Protein AF-A0AAD9CXJ9-F1 (afdb_monomer)

Solvent-accessible surface area (backbone atoms only — not comparable to full-atom values): 13260 Å² total; per-residue (Å²): 137,83,82,80,75,73,82,79,71,83,79,71,66,28,32,41,55,32,37,25,27,62,40,51,64,90,51,43,68,62,47,51,52,55,49,52,74,61,26,82,46,74,45,85,33,54,40,42,39,37,36,26,36,55,77,72,55,95,47,89,90,53,71,46,40,39,36,41,35,37,39,70,78,88,75,73,101,65,82,90,66,88,87,71,79,77,81,54,52,37,34,44,29,42,40,51,56,74,40,72,93,62,53,49,91,40,36,32,28,25,40,46,52,76,45,75,57,84,70,90,71,48,74,64,56,53,50,53,53,42,43,74,75,45,33,41,86,72,53,58,40,34,39,40,43,40,34,30,37,26,75,49,105,46,96,88,54,38,35,35,36,33,46,27,41,83,44,52,78,90,66,84,62,98,80,66,90,70,82,64,54,30,43,33,38,41,29,58,71,59,69,38,49,82,67,52,56,96,92,49,77,36,56,68,60,47,51,52,52,51,47,62,53,50,71,72,47,77,92,54,66,72,23,42,68,84,128

Organism: Papiliotrema laurentii (NCBI:txid5418)

Foldseek 3Di:
DDDPDDPDDPQDFFKKKKKKWWAFPVCVVVLVVLLQVQFPDKDKDKKKKWKWWAPDDPDPPFIKIKIKIWDDPPPDDDDDDPDDPRPTWIKIKIKGAFDPVPDDFQMTMIGMDMDTDDDPQDPVNVQVVCVVVRIDTDAMKMKTFMWGWGDDPQHPKTKIKTFIDIGGPVPPDPPDPDSGTTMIMIIIPDGHGCDDDVSGDHPVRVVVRSVVVVVSRPPTDMGRPPD

Nearest PDB structures (foldseek):
  8trh-assembly1_R  TM=7.857E-01  e=3.206E-10  Homo sapiens
  7lbm-assembly1_k  TM=7.693E-01  e=1.099E-09  Homo sapiens
  7ena-assembly1_r  TM=7.099E-01  e=3.382E-09  Homo sapiens
  4h63-assembly1_R  TM=7.187E-01  e=2.089E-09  Schizosaccharomyces pombe 972h-
  2hzm-assembly1_B  TM=6.674E-01  e=7.548E-08  Saccharomyces cerevisiae

Radius of gyration: 19.75 Å; Cα contacts (8 Å, |Δi|>4): 404; chains: 1; bounding box: 73×50×44 Å

Structure (mmCIF, N/CA/C/O backbone):
data_AF-A0AAD9CXJ9-F1
#
_entry.id   AF-A0AAD9CXJ9-F1
#
loop_
_atom_site.group_PDB
_atom_site.id
_atom_site.type_symbol
_atom_site.label_atom_id
_atom_site.label_alt_id
_atom_site.label_comp_id
_atom_site.label_asym_id
_atom_site.label_entity_id
_atom_site.label_seq_id
_atom_site.pdbx_PDB_ins_code
_atom_site.Cartn_x
_atom_site.Cartn_y
_atom_site.Cartn_z
_atom_site.occupancy
_atom_site.B_iso_or_equiv
_atom_site.auth_seq_id
_atom_site.auth_comp_id
_atom_site.auth_asym_id
_atom_site.auth_atom_id
_atom_site.pdbx_PDB_model_num
ATOM 1 N N . MET A 1 1 ? -50.319 -2.812 -1.023 1.00 43.69 1 MET A N 1
ATOM 2 C CA . MET A 1 1 ? -49.166 -2.498 -1.892 1.00 43.69 1 MET A CA 1
ATOM 3 C C . MET A 1 1 ? -47.920 -2.954 -1.157 1.00 43.69 1 MET A C 1
ATOM 5 O O . MET A 1 1 ? -47.483 -2.275 -0.241 1.00 43.69 1 MET A O 1
ATOM 9 N N . SER A 1 2 ? -47.448 -4.162 -1.455 1.00 38.09 2 SER A N 1
ATOM 10 C CA . SER A 1 2 ? -46.314 -4.775 -0.760 1.00 38.09 2 SER A CA 1
ATOM 11 C C . SER A 1 2 ? -45.023 -4.339 -1.445 1.00 38.09 2 SER A C 1
ATOM 13 O O . SER A 1 2 ? -44.824 -4.642 -2.620 1.00 38.09 2 SER A O 1
ATOM 15 N N . ALA A 1 3 ? -44.175 -3.596 -0.735 1.00 40.78 3 ALA A N 1
ATOM 16 C CA . ALA A 1 3 ? -42.839 -3.261 -1.203 1.00 40.78 3 ALA A CA 1
ATOM 17 C C . ALA A 1 3 ? -42.003 -4.547 -1.254 1.00 40.78 3 ALA A C 1
ATOM 19 O O . ALA A 1 3 ? -41.722 -5.161 -0.227 1.00 40.78 3 ALA A O 1
ATOM 20 N N . SER A 1 4 ? -41.653 -4.973 -2.465 1.00 44.09 4 SER A N 1
ATOM 21 C CA . SER A 1 4 ? -40.674 -6.029 -2.696 1.00 44.09 4 SER A CA 1
ATOM 22 C C . SER A 1 4 ? -39.298 -5.462 -2.353 1.00 44.09 4 SER A C 1
ATOM 24 O O . SER A 1 4 ? -38.722 -4.688 -3.115 1.00 44.09 4 SER A O 1
ATOM 26 N N . SER A 1 5 ? -38.797 -5.782 -1.163 1.00 43.59 5 SER A N 1
ATOM 27 C CA . SER A 1 5 ? -37.393 -5.584 -0.819 1.00 43.59 5 SER A CA 1
ATOM 28 C C . SER A 1 5 ? -36.572 -6.553 -1.668 1.00 43.59 5 SER A C 1
ATOM 30 O O . SER A 1 5 ? -36.614 -7.764 -1.437 1.00 43.59 5 SER A O 1
ATOM 32 N N . ALA A 1 6 ? -35.867 -6.034 -2.673 1.00 43.34 6 ALA A N 1
ATOM 33 C CA . ALA A 1 6 ? -34.870 -6.804 -3.404 1.00 43.34 6 ALA A CA 1
ATOM 34 C C . ALA A 1 6 ? -33.873 -7.427 -2.403 1.00 43.34 6 ALA A C 1
ATOM 36 O O . ALA A 1 6 ? -33.493 -6.751 -1.440 1.00 43.34 6 ALA A O 1
ATOM 37 N N . PRO A 1 7 ? -33.457 -8.694 -2.582 1.00 41.97 7 PRO A N 1
ATOM 38 C CA . PRO A 1 7 ? -32.452 -9.294 -1.717 1.00 41.97 7 PRO A CA 1
ATOM 39 C C . PRO A 1 7 ? -31.165 -8.471 -1.822 1.00 41.97 7 PRO A C 1
ATOM 41 O O . PRO A 1 7 ? -30.589 -8.348 -2.903 1.00 41.97 7 PRO A O 1
ATOM 44 N N . GLN A 1 8 ? -30.735 -7.878 -0.706 1.00 39.59 8 GLN A N 1
ATOM 45 C CA . GLN A 1 8 ? -29.417 -7.261 -0.600 1.00 39.59 8 GLN A CA 1
ATOM 46 C C . GLN A 1 8 ? -28.386 -8.364 -0.847 1.00 39.59 8 GLN A C 1
ATOM 48 O O . GLN A 1 8 ? -28.210 -9.258 -0.018 1.00 39.59 8 GLN A O 1
ATOM 53 N N . GLN A 1 9 ? -27.751 -8.341 -2.020 1.00 45.28 9 GLN A N 1
ATOM 54 C CA . GLN A 1 9 ? -26.583 -9.172 -2.287 1.00 45.28 9 GLN A CA 1
ATOM 55 C C . GLN A 1 9 ? -25.552 -8.900 -1.184 1.00 45.28 9 GLN A C 1
ATOM 57 O O . GLN A 1 9 ? -25.338 -7.732 -0.846 1.00 45.28 9 GLN A O 1
ATOM 62 N N . PRO A 1 10 ? -24.918 -9.936 -0.608 1.00 44.53 10 PRO A N 1
ATOM 63 C CA . PRO A 1 10 ? -23.851 -9.719 0.353 1.00 44.53 10 PRO A CA 1
ATOM 64 C C . PRO A 1 10 ? -22.753 -8.900 -0.330 1.00 44.53 10 PRO A C 1
ATOM 66 O O . PRO A 1 10 ? -22.138 -9.353 -1.295 1.00 44.53 10 PRO A O 1
ATOM 69 N N . THR A 1 11 ? -22.537 -7.674 0.146 1.00 60.94 11 THR A N 1
ATOM 70 C CA . THR A 1 11 ? -21.429 -6.824 -0.287 1.00 60.94 11 THR A CA 1
ATOM 71 C C . THR A 1 11 ? -20.142 -7.501 0.161 1.00 60.94 11 THR A C 1
ATOM 73 O O . THR A 1 11 ? -19.795 -7.460 1.343 1.00 60.94 11 THR A O 1
ATOM 76 N N . GLN A 1 12 ? -19.469 -8.196 -0.755 1.00 71.25 12 GLN A N 1
ATOM 77 C CA . GLN A 1 12 ? -18.155 -8.757 -0.469 1.00 71.25 12 GLN A CA 1
ATOM 78 C C . GLN A 1 12 ? -17.186 -7.611 -0.146 1.00 71.25 12 GLN A C 1
ATOM 80 O O . GLN A 1 12 ? -17.250 -6.562 -0.795 1.00 71.25 12 GLN A O 1
ATOM 85 N N . PRO A 1 13 ? -16.313 -7.771 0.863 1.00 80.00 13 PRO A N 1
ATOM 86 C CA . PRO A 1 13 ? -15.334 -6.745 1.180 1.00 80.00 13 PRO A CA 1
ATOM 87 C C . PRO A 1 13 ? -14.379 -6.573 -0.007 1.00 80.00 13 PRO A C 1
ATOM 89 O O . PRO A 1 13 ? -14.017 -7.570 -0.643 1.00 80.00 13 PRO A O 1
ATOM 92 N N . PRO A 1 14 ? -13.958 -5.339 -0.319 1.00 88.31 14 PRO A N 1
ATOM 93 C CA . PRO A 1 14 ? -13.045 -5.126 -1.419 1.00 88.31 14 PRO A CA 1
ATOM 94 C C . PRO A 1 14 ? -11.672 -5.718 -1.085 1.00 88.31 14 PRO A C 1
ATOM 96 O O . PRO A 1 14 ? -11.247 -5.818 0.072 1.00 88.31 14 PRO A O 1
ATOM 99 N N . LEU A 1 15 ? -10.993 -6.148 -2.135 1.00 90.94 15 LEU A N 1
ATOM 100 C CA . LEU A 1 15 ? -9.771 -6.922 -2.106 1.00 90.94 15 LEU A CA 1
ATOM 101 C C . LEU A 1 15 ? -8.599 -6.067 -2.586 1.00 90.94 15 LEU A C 1
ATOM 103 O O . LEU A 1 15 ? -8.718 -5.269 -3.515 1.00 90.94 15 LEU A O 1
ATOM 107 N N . LEU A 1 16 ? -7.449 -6.254 -1.952 1.00 91.75 16 LEU A N 1
ATOM 108 C CA . LEU A 1 16 ? -6.211 -5.561 -2.267 1.00 91.75 16 LEU A CA 1
ATOM 109 C C . LEU A 1 16 ? -5.120 -6.596 -2.573 1.00 91.75 16 LEU A C 1
ATOM 111 O O . LEU A 1 16 ? -4.484 -7.100 -1.639 1.00 91.75 16 LEU A O 1
ATOM 115 N N . PRO A 1 17 ? -4.917 -6.948 -3.855 1.00 92.31 17 PRO A N 1
ATOM 116 C CA . PRO A 1 17 ? -3.780 -7.757 -4.265 1.00 92.31 17 PRO A CA 1
ATOM 117 C C . PRO A 1 17 ? -2.495 -6.930 -4.156 1.00 92.31 17 PRO A C 1
ATOM 119 O O . PRO A 1 17 ? -2.459 -5.753 -4.517 1.00 92.31 17 PRO A O 1
ATOM 122 N N . THR A 1 18 ? -1.440 -7.541 -3.631 1.00 93.56 18 THR A N 1
ATOM 123 C CA . THR A 1 18 ? -0.121 -6.927 -3.467 1.00 93.56 18 THR A CA 1
ATOM 124 C C . THR A 1 18 ? 0.961 -7.888 -3.941 1.00 93.56 18 THR A C 1
ATOM 126 O O . THR A 1 18 ? 1.048 -9.009 -3.438 1.00 93.56 18 THR A O 1
ATOM 129 N N . LEU A 1 19 ? 1.812 -7.422 -4.851 1.00 93.69 19 LEU A N 1
ATOM 130 C CA . LEU A 1 19 ? 3.110 -8.030 -5.146 1.00 93.69 19 LEU A CA 1
ATOM 131 C C . LEU A 1 19 ? 4.187 -7.306 -4.341 1.00 93.69 19 LEU A C 1
ATOM 133 O O . LEU A 1 19 ? 4.139 -6.082 -4.187 1.00 93.69 19 LEU A O 1
ATOM 137 N N . SER A 1 20 ? 5.170 -8.043 -3.838 1.00 93.75 20 SER A N 1
ATOM 138 C CA . SER A 1 20 ? 6.248 -7.482 -3.023 1.00 93.75 20 SER A CA 1
ATOM 139 C C . SER A 1 20 ? 7.604 -8.038 -3.422 1.00 93.75 20 SER A C 1
ATOM 141 O O . SER A 1 20 ? 7.714 -9.203 -3.768 1.00 93.75 20 SER A O 1
ATOM 143 N N . ALA A 1 21 ? 8.636 -7.208 -3.340 1.00 93.75 21 ALA A N 1
ATOM 144 C CA . ALA A 1 21 ? 10.016 -7.605 -3.588 1.00 93.75 21 ALA A CA 1
ATOM 145 C C . ALA A 1 21 ? 10.960 -6.850 -2.647 1.00 93.75 21 ALA A C 1
ATOM 147 O O . ALA A 1 21 ? 10.619 -5.787 -2.111 1.00 93.75 21 ALA A O 1
ATOM 148 N N . LEU A 1 22 ? 12.164 -7.387 -2.464 1.00 92.75 22 LEU A N 1
ATOM 149 C CA . LEU A 1 22 ? 13.253 -6.692 -1.787 1.00 92.75 22 LEU A CA 1
ATOM 150 C C . LEU A 1 22 ? 14.222 -6.131 -2.824 1.00 92.75 22 LEU A C 1
ATOM 152 O O . LEU A 1 22 ? 14.706 -6.849 -3.692 1.00 92.75 22 LEU A O 1
ATOM 156 N N . LEU A 1 23 ? 14.524 -4.841 -2.708 1.00 91.56 23 LEU A N 1
ATOM 157 C CA . LEU A 1 23 ? 15.445 -4.132 -3.586 1.00 91.56 23 LEU A CA 1
ATOM 158 C C . LEU A 1 23 ? 16.738 -3.802 -2.832 1.00 91.56 23 LEU A C 1
ATOM 160 O O . LEU A 1 23 ? 16.723 -2.958 -1.927 1.00 91.56 23 LEU A O 1
ATOM 164 N N . PRO A 1 24 ? 17.871 -4.424 -3.193 1.00 90.94 24 PRO A N 1
ATOM 165 C CA . PRO A 1 24 ? 19.166 -4.063 -2.639 1.00 90.94 24 PRO A CA 1
ATOM 166 C C . PRO A 1 24 ? 19.507 -2.590 -2.888 1.00 90.94 24 PRO A C 1
ATOM 168 O O . PRO A 1 24 ? 19.220 -2.028 -3.944 1.00 90.94 24 PRO A O 1
ATOM 171 N N . LEU A 1 25 ? 20.205 -1.962 -1.937 1.00 89.50 25 LEU A N 1
ATOM 172 C CA . LEU A 1 25 ? 20.636 -0.565 -2.068 1.00 89.50 25 LEU A CA 1
ATOM 173 C C . LEU A 1 25 ? 21.489 -0.327 -3.331 1.00 89.50 25 LEU A C 1
ATOM 175 O O . LEU A 1 25 ? 21.389 0.732 -3.946 1.00 89.50 25 LEU A O 1
ATOM 179 N N . ALA A 1 26 ? 22.289 -1.317 -3.741 1.00 89.69 26 ALA A N 1
ATOM 180 C CA . ALA A 1 26 ? 23.171 -1.225 -4.906 1.00 89.69 26 ALA A CA 1
ATOM 181 C C . ALA A 1 26 ? 22.416 -1.011 -6.231 1.00 89.69 26 ALA A C 1
ATOM 183 O O . ALA A 1 26 ? 22.913 -0.316 -7.113 1.00 89.69 26 ALA A O 1
ATOM 184 N N . SER A 1 27 ? 21.212 -1.570 -6.370 1.00 90.81 27 SER A N 1
ATOM 185 C CA . SER A 1 27 ? 20.399 -1.469 -7.588 1.00 90.81 27 SER A CA 1
ATOM 186 C C . SER A 1 27 ? 19.343 -0.363 -7.522 1.00 90.81 27 SER A C 1
ATOM 188 O O . SER A 1 27 ? 18.639 -0.135 -8.509 1.00 90.81 27 SER A O 1
ATOM 190 N N . LEU A 1 28 ? 19.251 0.372 -6.406 1.00 91.06 28 LEU A N 1
ATOM 191 C CA . LEU A 1 28 ? 18.210 1.374 -6.172 1.00 91.06 28 LEU A CA 1
ATOM 192 C C . LEU A 1 28 ? 18.138 2.428 -7.279 1.00 91.06 28 LEU A C 1
ATOM 194 O O . LEU A 1 28 ? 17.060 2.671 -7.815 1.00 91.06 28 LEU A O 1
ATOM 198 N N . ALA A 1 29 ? 19.264 3.057 -7.626 1.00 92.25 29 ALA A N 1
ATOM 199 C CA . ALA A 1 29 ? 19.281 4.172 -8.576 1.00 92.25 29 ALA A CA 1
ATOM 200 C C . ALA A 1 29 ? 18.859 3.739 -9.992 1.00 92.25 29 ALA A C 1
ATOM 202 O O . ALA A 1 29 ? 18.051 4.412 -10.636 1.00 92.25 29 ALA A O 1
ATOM 203 N N . SER A 1 30 ? 19.361 2.587 -10.447 1.00 92.50 30 SER A N 1
ATOM 204 C CA . SER A 1 30 ? 19.016 2.014 -11.755 1.00 92.50 30 SER A CA 1
ATOM 205 C C . SER A 1 30 ? 17.535 1.626 -11.822 1.00 92.50 30 SER A C 1
ATOM 207 O O . SER A 1 30 ? 16.807 2.035 -12.729 1.00 92.50 30 SER A O 1
ATOM 209 N N . THR A 1 31 ? 17.058 0.914 -10.799 1.00 92.88 31 THR A N 1
ATOM 210 C CA . THR A 1 31 ? 15.669 0.438 -10.716 1.00 92.88 31 THR A CA 1
ATOM 211 C C . THR A 1 31 ? 14.691 1.607 -10.625 1.00 92.88 31 THR A C 1
ATOM 213 O O . THR A 1 31 ? 13.700 1.654 -11.346 1.00 92.88 31 THR A O 1
ATOM 216 N N . THR A 1 32 ? 15.013 2.613 -9.808 1.00 94.19 32 THR A N 1
ATOM 217 C CA . THR A 1 32 ? 14.224 3.846 -9.675 1.00 94.19 32 THR A CA 1
ATOM 218 C C . THR A 1 32 ? 14.105 4.584 -11.007 1.00 94.19 32 THR A C 1
ATOM 220 O O . THR A 1 32 ? 13.022 5.041 -11.360 1.00 94.19 32 THR A O 1
ATOM 223 N N . SER A 1 33 ? 15.197 4.675 -11.771 1.00 93.31 33 SER A N 1
ATOM 224 C CA . SER A 1 33 ? 15.187 5.320 -13.090 1.00 93.31 33 SER A CA 1
ATOM 225 C C . SER A 1 33 ? 14.299 4.559 -14.074 1.00 93.31 33 SER A C 1
ATOM 227 O O . SER A 1 33 ? 13.484 5.165 -14.764 1.00 93.31 33 SER A O 1
ATOM 229 N N . THR A 1 34 ? 14.402 3.230 -14.083 1.00 93.44 34 THR A N 1
ATOM 230 C CA . THR A 1 34 ? 13.584 2.355 -14.936 1.00 93.44 34 THR A CA 1
ATOM 231 C C . THR A 1 34 ? 12.098 2.495 -14.613 1.00 93.44 34 THR A C 1
ATOM 233 O O . THR A 1 34 ? 11.288 2.725 -15.505 1.00 93.44 34 THR A O 1
ATOM 236 N N . ILE A 1 35 ? 11.733 2.442 -13.330 1.00 94.38 35 ILE A N 1
ATOM 237 C CA . ILE A 1 35 ? 10.341 2.590 -12.891 1.00 94.38 35 ILE A CA 1
ATOM 238 C C . ILE A 1 35 ? 9.814 3.993 -13.197 1.00 94.38 35 ILE A C 1
ATOM 240 O O . ILE A 1 35 ? 8.671 4.131 -13.625 1.00 94.38 35 ILE A O 1
ATOM 244 N N . SER A 1 36 ? 10.644 5.027 -13.039 1.00 94.62 36 SER A N 1
ATOM 245 C CA . SER A 1 36 ? 10.272 6.400 -13.386 1.00 94.62 36 SER A CA 1
ATOM 246 C C . SER A 1 36 ? 9.847 6.513 -14.856 1.00 94.62 36 SER A C 1
ATOM 248 O O . SER A 1 36 ? 8.811 7.107 -15.144 1.00 94.62 36 SER A O 1
ATOM 250 N N . LEU A 1 37 ? 10.563 5.848 -15.773 1.00 93.81 37 LEU A N 1
ATOM 251 C CA . LEU A 1 37 ? 10.215 5.799 -17.201 1.00 93.81 37 LEU A CA 1
ATOM 252 C C . LEU A 1 37 ? 8.912 5.039 -17.495 1.00 93.81 37 LEU A C 1
ATOM 254 O O . LEU A 1 37 ? 8.264 5.305 -18.506 1.00 93.81 37 LEU A O 1
ATOM 258 N N . LEU A 1 38 ? 8.532 4.090 -16.638 1.00 92.50 38 LEU A N 1
ATOM 259 C CA . LEU A 1 38 ? 7.263 3.359 -16.737 1.00 92.50 38 LEU A CA 1
ATOM 260 C C . LEU A 1 38 ? 6.093 4.119 -16.097 1.00 92.50 38 LEU A C 1
ATOM 262 O O . LEU A 1 38 ? 4.935 3.773 -16.327 1.00 92.50 38 LEU A O 1
ATOM 266 N N . SER A 1 39 ? 6.386 5.128 -15.279 1.00 94.56 39 SER A N 1
ATOM 267 C CA . SER A 1 39 ? 5.398 5.867 -14.503 1.00 94.56 39 SER A CA 1
ATOM 268 C C . SER A 1 39 ? 4.929 7.135 -15.214 1.00 94.56 39 SER A C 1
ATOM 270 O O . SER A 1 39 ? 5.686 7.800 -15.915 1.00 94.56 39 SER A O 1
ATOM 272 N N . ILE A 1 40 ? 3.669 7.507 -14.992 1.00 94.88 40 ILE A N 1
ATOM 273 C CA . ILE A 1 40 ? 3.143 8.821 -15.395 1.00 94.88 40 ILE A CA 1
ATOM 274 C C . ILE A 1 40 ? 3.526 9.915 -14.397 1.00 94.88 40 ILE A C 1
ATOM 276 O O . ILE A 1 40 ? 3.592 11.090 -14.751 1.00 94.88 40 ILE A O 1
ATOM 280 N N . HIS A 1 41 ? 3.736 9.536 -13.138 1.00 93.19 41 HIS A N 1
ATOM 281 C CA . HIS A 1 41 ? 4.025 10.454 -12.052 1.00 93.19 41 HIS A CA 1
ATOM 282 C C . HIS A 1 41 ? 4.723 9.725 -10.902 1.00 93.19 41 HIS A C 1
ATOM 284 O O . HIS A 1 41 ? 4.474 8.542 -10.660 1.00 93.19 41 HIS A O 1
ATOM 290 N N . SER A 1 42 ? 5.548 10.459 -10.160 1.00 95.12 42 SER A N 1
ATOM 291 C CA . SER A 1 42 ? 6.162 9.998 -8.921 1.00 95.12 42 SER A CA 1
ATOM 292 C C . SER A 1 42 ? 6.071 11.072 -7.846 1.00 95.12 42 SER A C 1
ATOM 294 O O . SER A 1 42 ? 6.342 12.241 -8.130 1.00 95.12 42 SER A O 1
ATOM 296 N N . GLU A 1 43 ? 5.793 10.672 -6.611 1.00 93.81 43 GLU A N 1
ATOM 297 C CA . GLU A 1 43 ? 5.700 11.581 -5.470 1.00 93.81 43 GLU A CA 1
ATOM 298 C C . GLU A 1 43 ? 6.381 11.017 -4.214 1.00 93.81 43 GLU A C 1
ATOM 300 O O . GLU A 1 43 ? 6.557 9.798 -4.085 1.00 93.81 43 GLU A O 1
ATOM 305 N N . PRO A 1 44 ? 6.785 11.882 -3.264 1.00 92.75 44 PRO A N 1
ATOM 306 C CA . PRO A 1 44 ? 7.288 11.430 -1.976 1.00 92.75 44 PRO A CA 1
ATOM 307 C C . PRO A 1 44 ? 6.233 10.606 -1.233 1.00 92.75 44 PRO A C 1
ATOM 309 O O . PRO A 1 44 ? 5.111 11.054 -1.016 1.00 92.75 44 PRO A O 1
ATOM 312 N N . TYR A 1 45 ? 6.618 9.418 -0.781 1.00 90.25 45 TYR A N 1
ATOM 313 C CA . TYR A 1 45 ? 5.767 8.528 -0.003 1.00 90.25 45 TYR A CA 1
ATOM 314 C C . TYR A 1 45 ? 6.183 8.585 1.464 1.00 90.25 45 TYR A C 1
ATOM 316 O O . TYR A 1 45 ? 7.341 8.328 1.793 1.00 90.25 45 TYR A O 1
ATOM 324 N N . THR A 1 46 ? 5.275 8.946 2.371 1.00 90.56 46 THR A N 1
ATOM 325 C CA . THR A 1 46 ? 5.526 8.875 3.820 1.00 90.56 46 THR A CA 1
ATOM 326 C C . THR A 1 46 ? 4.241 8.564 4.570 1.00 90.56 46 THR A C 1
ATOM 328 O O . THR A 1 46 ? 3.342 9.400 4.624 1.00 90.56 46 THR A O 1
ATOM 331 N N . HIS A 1 47 ? 4.178 7.384 5.183 1.00 89.56 47 HIS A N 1
ATOM 332 C CA . HIS A 1 47 ? 3.056 6.944 6.009 1.00 89.56 47 HIS A CA 1
ATOM 333 C C . HIS A 1 47 ? 3.541 6.533 7.392 1.00 89.56 47 HIS A C 1
ATOM 335 O O . HIS A 1 47 ? 4.501 5.773 7.515 1.00 89.56 47 HIS A O 1
ATOM 341 N N . HIS A 1 48 ? 2.843 7.003 8.420 1.00 90.31 48 HIS A N 1
ATOM 342 C CA . HIS A 1 48 ? 3.003 6.514 9.782 1.00 90.31 48 HIS A CA 1
ATOM 343 C C . HIS A 1 48 ? 1.836 5.582 10.100 1.00 90.31 48 HIS A C 1
ATOM 345 O O . HIS A 1 48 ? 0.687 6.022 10.134 1.00 90.31 48 HIS A O 1
ATOM 351 N N . ASP A 1 49 ? 2.129 4.308 10.329 1.00 90.69 49 ASP A N 1
ATOM 352 C CA . ASP A 1 49 ? 1.132 3.281 10.608 1.00 90.69 49 ASP A CA 1
ATOM 353 C C . ASP A 1 49 ? 1.223 2.861 12.083 1.00 90.69 49 ASP A C 1
ATOM 355 O O . ASP A 1 49 ? 2.298 2.532 12.583 1.00 90.69 49 ASP A O 1
ATOM 359 N N . VAL A 1 50 ? 0.082 2.836 12.771 1.00 91.75 50 VAL A N 1
ATOM 360 C CA . VAL A 1 50 ? -0.091 2.250 14.107 1.00 91.75 50 VAL A CA 1
ATOM 361 C C . VAL A 1 50 ? -0.967 1.013 13.973 1.00 91.75 50 VAL A C 1
ATOM 363 O O . VAL A 1 50 ? -2.079 1.083 13.445 1.00 91.75 50 VAL A O 1
ATOM 366 N N . VAL A 1 51 ? -0.468 -0.125 14.444 1.00 92.12 51 VAL A N 1
ATOM 367 C CA . VAL A 1 51 ? -1.139 -1.420 14.342 1.00 92.12 51 VAL A CA 1
ATOM 368 C C . VAL A 1 51 ? -1.712 -1.816 15.694 1.00 92.12 51 VAL A C 1
ATOM 370 O O . VAL A 1 51 ? -1.020 -1.816 16.716 1.00 92.12 51 VAL A O 1
ATOM 373 N N . TYR A 1 52 ? -2.979 -2.218 15.674 1.00 92.06 52 TYR A N 1
ATOM 374 C CA . TYR A 1 52 ? -3.700 -2.739 16.821 1.00 92.06 52 TYR A CA 1
ATOM 375 C C . TYR A 1 52 ? -4.167 -4.171 16.559 1.00 92.06 52 TYR A C 1
ATOM 377 O O . TYR A 1 52 ? -4.597 -4.520 15.455 1.00 92.06 52 TYR A O 1
ATOM 385 N N . LEU A 1 53 ? -4.097 -4.993 17.600 1.00 90.31 53 LEU A N 1
ATOM 386 C CA . LEU A 1 53 ? -4.516 -6.386 17.599 1.00 90.31 53 LEU A CA 1
ATOM 387 C C . LEU A 1 53 ? -5.820 -6.536 18.358 1.00 90.31 53 LEU A C 1
ATOM 389 O O . LEU A 1 53 ? -6.017 -5.945 19.415 1.00 90.31 53 LEU A O 1
ATOM 393 N N . ASN A 1 54 ? -6.695 -7.369 17.822 1.00 88.00 54 ASN A N 1
ATOM 394 C CA . ASN A 1 54 ? -7.868 -7.842 18.533 1.00 88.00 54 ASN A CA 1
ATOM 395 C C . ASN A 1 54 ? -7.469 -8.536 19.858 1.00 88.00 54 ASN A C 1
ATOM 397 O O . ASN A 1 54 ? -6.552 -9.357 19.872 1.00 88.00 54 ASN A O 1
ATOM 401 N N . THR A 1 55 ? -8.174 -8.228 20.951 1.00 80.00 55 THR A N 1
ATOM 402 C CA . THR A 1 55 ? -7.981 -8.888 22.257 1.00 80.00 55 THR A CA 1
ATOM 403 C C . THR A 1 55 ? -8.847 -10.128 22.448 1.00 80.00 55 THR A C 1
ATOM 405 O O . THR A 1 55 ? -8.471 -11.030 23.194 1.00 80.00 55 THR A O 1
ATOM 408 N N . GLN A 1 56 ? -10.013 -10.172 21.800 1.00 75.19 56 GLN A N 1
ATOM 409 C CA . GLN A 1 56 ? -10.981 -11.263 21.902 1.00 75.19 56 GLN A CA 1
ATOM 410 C C . GLN A 1 56 ? -11.520 -11.610 20.512 1.00 75.19 56 GLN A C 1
ATOM 412 O O . GLN A 1 56 ? -12.413 -10.923 19.999 1.00 75.19 56 GLN A O 1
ATOM 417 N N . PRO A 1 57 ? -10.968 -12.626 19.833 1.00 70.50 57 PRO A N 1
ATOM 418 C CA . PRO A 1 57 ? -11.418 -12.955 18.495 1.00 70.50 57 PRO A CA 1
ATOM 419 C C . PRO A 1 57 ? -12.765 -13.669 18.601 1.00 70.50 57 PRO A C 1
ATOM 421 O O . PRO A 1 57 ? -12.905 -14.653 19.321 1.00 70.50 57 PRO A O 1
ATOM 424 N N . VAL A 1 58 ? -13.767 -13.174 17.867 1.00 70.75 58 VAL A N 1
ATOM 425 C CA . VAL A 1 58 ? -15.111 -13.790 17.812 1.00 70.75 58 VAL A CA 1
ATOM 426 C C . VAL A 1 58 ? -15.031 -15.246 17.330 1.00 70.75 58 VAL A C 1
ATOM 428 O O . VAL A 1 58 ? -15.849 -16.075 17.712 1.00 70.75 58 VAL A O 1
ATOM 431 N N . LEU A 1 59 ? -14.024 -15.558 16.508 1.00 72.25 59 LEU A N 1
ATOM 432 C CA . LEU A 1 59 ? -13.711 -16.903 16.040 1.00 72.25 59 LEU A CA 1
ATOM 433 C C . LEU A 1 59 ? -12.282 -17.278 16.466 1.00 72.25 59 LEU A C 1
ATOM 435 O O . LEU A 1 59 ? -11.353 -16.536 16.134 1.00 72.25 59 LEU A O 1
ATOM 439 N N . PRO A 1 60 ? -12.073 -18.414 17.155 1.00 67.12 60 PRO A N 1
ATOM 440 C CA . PRO A 1 60 ? -10.742 -18.862 1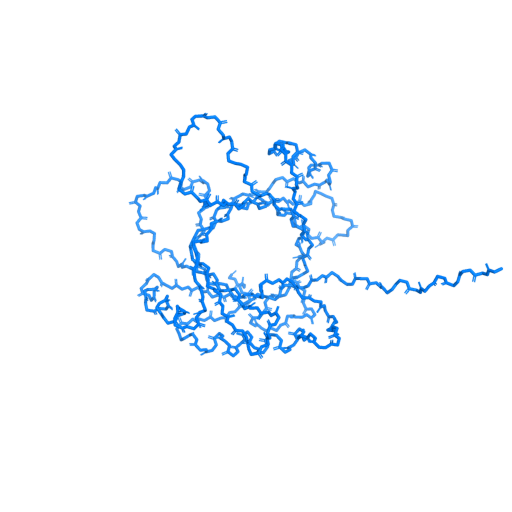7.557 1.00 67.12 60 PRO A CA 1
ATOM 441 C C . PRO A 1 60 ? -9.784 -18.937 16.358 1.00 67.12 60 PRO A C 1
ATOM 443 O O . PRO A 1 60 ? -10.135 -19.475 15.311 1.00 67.12 60 PRO A O 1
ATOM 446 N N . GLY A 1 61 ? -8.579 -18.380 16.500 1.00 67.31 61 GLY A N 1
ATOM 447 C CA . GLY A 1 61 ? -7.550 -18.379 15.450 1.00 67.31 61 GLY A CA 1
ATOM 448 C C . GLY A 1 61 ? -7.699 -17.297 14.370 1.00 67.31 61 GLY A C 1
ATOM 449 O O . GLY A 1 61 ? -6.794 -17.135 13.553 1.00 67.31 61 GLY A O 1
ATOM 450 N N . GLN A 1 62 ? -8.783 -16.509 14.364 1.00 69.31 62 GLN A N 1
ATOM 451 C CA . GLN A 1 62 ? -8.883 -15.340 13.486 1.00 69.31 62 GLN A CA 1
ATOM 452 C C . GLN A 1 62 ? -8.213 -14.120 14.117 1.00 69.31 62 GLN A C 1
ATOM 454 O O . GLN A 1 62 ? -8.828 -13.375 14.881 1.00 69.31 62 GLN A O 1
ATOM 459 N N . HIS A 1 63 ? -6.959 -13.873 13.744 1.00 69.50 63 HIS A N 1
ATOM 460 C CA . HIS A 1 63 ? -6.294 -12.615 14.065 1.00 69.50 63 HIS A CA 1
ATOM 461 C C . HIS A 1 63 ? -6.818 -11.502 13.160 1.00 69.50 63 HIS A C 1
ATOM 463 O O . HIS A 1 63 ? -6.773 -11.593 11.932 1.00 69.50 63 HIS A O 1
ATOM 469 N N . ARG A 1 64 ? -7.339 -10.451 13.790 1.00 76.50 64 ARG A N 1
ATOM 470 C CA . ARG A 1 64 ? -7.833 -9.250 13.121 1.00 76.50 64 ARG A CA 1
ATOM 471 C C . ARG A 1 64 ? -6.899 -8.099 13.443 1.00 76.50 64 ARG A C 1
ATOM 473 O O . ARG A 1 64 ? -6.539 -7.917 14.609 1.00 76.50 64 ARG A O 1
ATOM 480 N N . PHE A 1 65 ? -6.543 -7.331 12.420 1.00 87.00 65 PHE A N 1
ATOM 481 C CA . PHE A 1 65 ? -5.624 -6.210 12.544 1.00 87.00 65 PHE A CA 1
ATOM 482 C C . PHE A 1 65 ? -6.350 -4.933 12.159 1.00 87.00 65 PHE A C 1
ATOM 484 O O . PHE A 1 65 ? -6.991 -4.856 11.107 1.00 87.00 65 PHE A O 1
ATOM 491 N N . LEU A 1 66 ? -6.225 -3.932 13.017 1.00 90.81 66 LEU A N 1
ATOM 492 C CA . LEU A 1 66 ? -6.669 -2.584 12.727 1.00 90.81 66 LEU A CA 1
ATOM 493 C C . LEU A 1 66 ? -5.430 -1.717 12.538 1.00 90.81 66 LEU A C 1
ATOM 495 O O . LEU A 1 66 ? -4.515 -1.747 13.360 1.00 90.81 66 LEU A O 1
ATOM 499 N N . ARG A 1 67 ? -5.385 -0.972 11.441 1.00 91.81 67 ARG A N 1
ATOM 500 C CA . ARG A 1 67 ? -4.282 -0.076 11.110 1.00 91.81 67 ARG A CA 1
ATOM 501 C C . ARG A 1 67 ? -4.802 1.348 11.082 1.00 91.81 67 ARG A C 1
ATOM 503 O O . ARG A 1 67 ? -5.630 1.676 10.240 1.00 91.81 67 ARG A O 1
ATOM 510 N N . LEU A 1 68 ? -4.281 2.187 11.965 1.00 90.88 68 LEU A N 1
ATOM 511 C CA . LEU A 1 68 ? -4.438 3.631 11.870 1.00 90.88 68 LEU A CA 1
ATOM 512 C C . LEU A 1 68 ? -3.261 4.182 11.071 1.00 90.88 68 LEU A C 1
ATOM 514 O O . LEU A 1 68 ? -2.109 3.971 11.442 1.00 90.88 68 LEU A O 1
ATOM 518 N N . ARG A 1 69 ? -3.548 4.880 9.982 1.00 89.75 69 ARG A N 1
ATOM 519 C CA . ARG A 1 69 ? -2.556 5.496 9.113 1.00 89.75 69 ARG A CA 1
ATOM 520 C C . ARG A 1 69 ? -2.674 7.005 9.198 1.00 89.75 69 ARG A C 1
ATOM 522 O O . ARG A 1 69 ? -3.752 7.552 9.006 1.00 89.75 69 ARG A O 1
ATOM 529 N N . ALA A 1 70 ? -1.552 7.671 9.430 1.00 86.62 70 ALA A N 1
ATOM 530 C CA . ALA A 1 70 ? -1.424 9.105 9.237 1.00 86.62 70 ALA A CA 1
ATOM 531 C C . ALA A 1 70 ? -0.655 9.367 7.940 1.00 86.62 70 ALA A C 1
ATOM 533 O O . ALA A 1 70 ? 0.474 8.886 7.772 1.00 86.62 70 ALA A O 1
ATOM 534 N N . SER A 1 71 ? -1.257 10.134 7.033 1.00 77.62 71 SER A N 1
ATOM 535 C CA . SER A 1 71 ? -0.577 10.648 5.848 1.00 77.62 71 SER A CA 1
ATOM 536 C C . SER A 1 71 ? -0.229 12.122 6.056 1.00 77.62 71 SER A C 1
ATOM 538 O O . SER A 1 71 ? -1.062 12.971 6.388 1.00 77.62 71 SER A O 1
ATOM 540 N N . GLY A 1 72 ? 1.058 12.430 5.910 1.00 63.62 72 GLY A N 1
ATOM 541 C CA . GLY A 1 72 ? 1.536 13.804 5.935 1.00 63.62 72 GLY A CA 1
ATOM 542 C C . GLY A 1 72 ? 1.320 14.436 4.569 1.00 63.62 72 GLY A C 1
ATOM 543 O O . GLY A 1 72 ? 2.157 14.267 3.687 1.00 63.62 72 GLY A O 1
ATOM 544 N N . SER A 1 73 ? 0.236 15.191 4.383 1.00 47.50 73 SER A N 1
ATOM 545 C CA . SER A 1 73 ? 0.129 16.072 3.219 1.00 47.50 73 SER A CA 1
ATOM 546 C C . SER A 1 73 ? 1.126 17.218 3.388 1.00 47.50 73 SER A C 1
ATOM 548 O O . SER A 1 73 ? 0.863 18.198 4.086 1.00 47.50 73 SER A O 1
ATOM 550 N N . LYS A 1 74 ? 2.300 17.116 2.757 1.00 48.47 74 LYS A N 1
ATOM 551 C CA . LYS A 1 74 ? 3.152 18.289 2.510 1.00 48.47 74 LYS A CA 1
ATOM 552 C C . LYS A 1 74 ? 2.608 19.054 1.301 1.00 48.47 74 LYS A C 1
ATOM 554 O O . LYS A 1 74 ? 3.267 19.175 0.275 1.00 48.47 74 LYS A O 1
ATOM 559 N N . GLY A 1 75 ? 1.384 19.557 1.425 1.00 37.69 75 GLY A N 1
ATOM 560 C CA . GLY A 1 75 ? 0.776 20.458 0.456 1.00 37.69 75 GLY A CA 1
ATOM 561 C C . GLY A 1 75 ? 1.038 21.917 0.825 1.00 37.69 75 GLY A C 1
ATOM 562 O O . GLY A 1 75 ? 0.398 22.445 1.727 1.00 37.69 75 GLY A O 1
ATOM 563 N N . GLY A 1 76 ? 1.938 22.577 0.092 1.00 33.25 76 GLY A N 1
ATOM 564 C CA . GLY A 1 76 ? 1.980 24.038 -0.024 1.00 33.25 76 GLY A CA 1
ATOM 565 C C . GLY A 1 76 ? 3.058 24.748 0.797 1.00 33.25 76 GLY A C 1
ATOM 566 O O . GLY A 1 76 ? 2.975 24.883 2.013 1.00 33.25 76 GLY A O 1
AT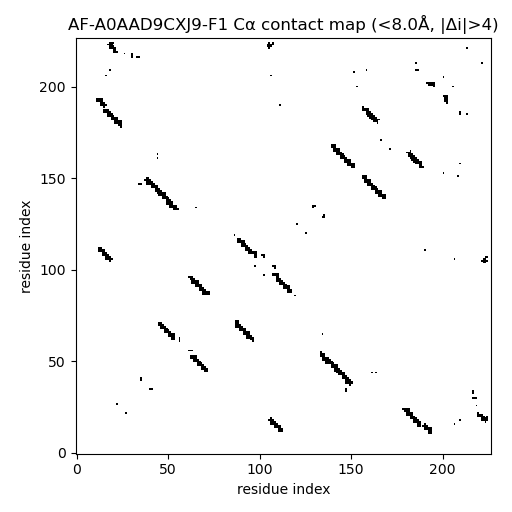OM 567 N N . SER A 1 77 ? 4.039 25.302 0.088 1.00 35.12 77 SER A N 1
ATOM 568 C CA . SER A 1 77 ? 4.958 26.342 0.544 1.00 35.12 77 SER A CA 1
ATOM 569 C C . SER A 1 77 ? 4.202 27.560 1.101 1.00 35.12 77 SER A C 1
ATOM 571 O O . SER A 1 77 ? 3.886 28.497 0.367 1.00 35.12 77 SER A O 1
ATOM 573 N N . LYS A 1 78 ? 3.913 27.570 2.402 1.00 35.81 78 LYS A N 1
ATOM 574 C CA . LYS A 1 78 ? 3.548 28.780 3.149 1.00 35.81 78 LYS A CA 1
ATOM 575 C C . LYS A 1 78 ? 4.502 28.912 4.342 1.00 35.81 78 LYS A C 1
ATOM 577 O O . LYS A 1 78 ? 4.770 27.905 4.997 1.00 35.81 78 LYS A O 1
ATOM 582 N N . PRO A 1 79 ? 5.072 30.105 4.595 1.00 38.00 79 PRO A N 1
ATOM 583 C CA . PRO A 1 79 ? 6.034 30.296 5.674 1.0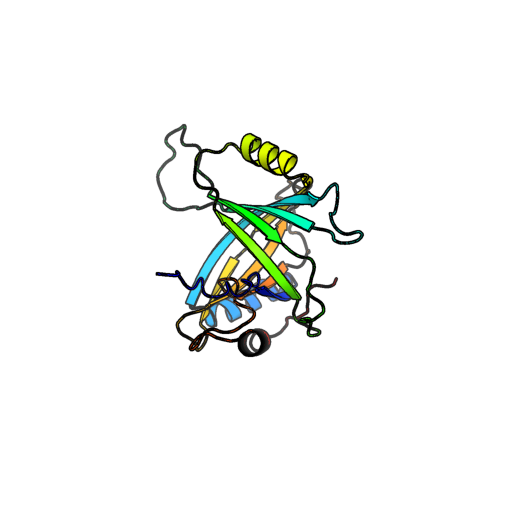0 38.00 79 PRO A CA 1
ATOM 584 C C . PRO A 1 79 ? 5.381 30.020 7.038 1.00 38.00 79 PRO A C 1
ATOM 586 O O . PRO A 1 79 ? 4.163 30.171 7.176 1.00 38.00 79 PRO A O 1
ATOM 589 N N . PRO A 1 80 ? 6.172 29.613 8.045 1.00 41.59 80 PRO A N 1
ATOM 590 C CA . PRO A 1 80 ? 5.657 29.145 9.322 1.00 41.59 80 PRO A CA 1
ATOM 591 C C . PRO A 1 80 ? 5.089 30.315 10.129 1.00 41.59 80 PRO A C 1
ATOM 593 O O . PRO A 1 80 ? 5.819 31.034 10.807 1.00 41.59 80 PRO A O 1
ATOM 596 N N . SER A 1 81 ? 3.772 30.498 10.084 1.00 36.62 81 SER A N 1
ATOM 597 C CA . SER A 1 81 ? 3.054 31.194 11.149 1.00 36.62 81 SER A CA 1
ATOM 598 C C . SER A 1 81 ? 2.768 30.183 12.257 1.00 36.62 81 SER A C 1
ATOM 600 O O . SER A 1 81 ? 2.118 29.159 12.030 1.00 36.62 81 SER A O 1
ATOM 602 N N . SER A 1 82 ? 3.299 30.463 13.442 1.00 42.91 82 SER A N 1
ATOM 603 C CA . SER A 1 82 ? 3.120 29.697 14.671 1.00 42.91 82 SER A CA 1
ATOM 604 C C . SER A 1 82 ? 1.648 29.338 14.925 1.00 42.91 82 SER A C 1
ATOM 606 O O . SER A 1 82 ? 0.766 30.180 14.781 1.00 42.91 82 SER A O 1
ATOM 608 N N . SER A 1 83 ? 1.415 28.091 15.360 1.00 41.53 83 SER A N 1
ATOM 609 C CA . SER A 1 83 ? 0.161 27.509 15.895 1.00 41.53 83 SER A CA 1
ATOM 610 C C . SER A 1 83 ? -0.844 26.805 14.966 1.00 41.53 83 SER A C 1
ATOM 612 O O . SER A 1 83 ? -1.911 26.430 15.441 1.00 41.53 83 SER A O 1
ATOM 614 N N . SER A 1 84 ? -0.520 26.486 13.708 1.00 35.59 84 SER A N 1
ATOM 615 C CA . SER A 1 84 ? -1.364 25.532 12.960 1.00 35.59 84 SER A CA 1
ATOM 616 C C . SER A 1 84 ? -0.894 24.096 13.196 1.00 35.59 84 SER A C 1
ATOM 618 O O . SER A 1 84 ? 0.129 23.661 12.671 1.00 35.59 84 SER A O 1
ATOM 620 N N . SER A 1 85 ? -1.633 23.355 14.025 1.00 41.19 85 SER A N 1
ATOM 621 C CA . SER A 1 85 ? -1.580 21.897 14.035 1.00 41.19 85 SER A CA 1
ATOM 622 C C . SER A 1 85 ? -1.889 21.430 12.615 1.00 41.19 85 SER A C 1
ATOM 624 O O . SER A 1 85 ? -3.012 21.554 12.130 1.00 41.19 85 SER A O 1
ATOM 626 N N . SER A 1 86 ? -0.867 20.969 11.896 1.00 46.00 86 SER A N 1
ATOM 627 C CA . SER A 1 86 ? -1.047 20.365 10.584 1.00 46.00 86 SER A CA 1
ATOM 628 C C . SER A 1 86 ? -1.996 19.181 10.758 1.00 46.00 86 SER A C 1
ATOM 630 O O . SER A 1 86 ? -1.601 18.151 11.309 1.00 46.00 86 SER A O 1
ATOM 632 N N . SER A 1 87 ? -3.252 19.363 10.355 1.00 55.47 87 SER A N 1
ATOM 633 C CA . SER A 1 87 ? -4.278 18.326 10.302 1.00 55.47 87 SER A CA 1
ATOM 634 C C . SER A 1 87 ? -3.771 17.212 9.388 1.00 55.47 87 SER A C 1
ATOM 636 O O . SER A 1 87 ? -3.947 17.271 8.172 1.00 55.47 87 SER A O 1
ATOM 638 N N . SER A 1 88 ? -3.072 16.234 9.959 1.00 65.69 88 SER A N 1
ATOM 639 C CA . SER A 1 88 ? -2.662 15.037 9.230 1.00 65.69 88 SER A CA 1
ATOM 640 C C . SER A 1 88 ? -3.929 14.253 8.935 1.00 65.69 88 SER A C 1
ATOM 642 O O . SER A 1 88 ? -4.722 14.025 9.847 1.00 65.69 88 SER A O 1
ATOM 644 N N . ALA A 1 89 ? -4.146 13.883 7.675 1.00 80.94 89 ALA A N 1
ATOM 645 C CA . ALA A 1 89 ? -5.281 13.040 7.341 1.00 80.94 89 ALA A CA 1
ATOM 646 C C . ALA A 1 89 ? -5.060 11.675 8.005 1.00 80.94 89 ALA A C 1
ATOM 648 O O . ALA A 1 89 ? -3.998 11.062 7.852 1.00 80.94 89 ALA A O 1
ATOM 649 N N . LEU A 1 90 ? -6.039 11.247 8.797 1.00 85.81 90 LEU A N 1
ATOM 650 C CA . LEU A 1 90 ? -6.030 9.960 9.473 1.00 85.81 90 LEU A CA 1
ATOM 651 C C . LEU A 1 90 ? -6.990 9.028 8.742 1.00 85.81 90 LEU A C 1
ATOM 653 O O . LEU A 1 90 ? -8.144 9.386 8.520 1.00 85.81 90 LEU A O 1
ATOM 657 N N . SER A 1 91 ? -6.531 7.829 8.407 1.00 89.38 91 SER A N 1
ATOM 658 C CA . SER A 1 91 ? -7.389 6.761 7.903 1.00 89.38 91 SER A CA 1
ATOM 659 C C . SER A 1 91 ? -7.299 5.542 8.810 1.00 89.38 91 SER A C 1
ATOM 661 O O . SER A 1 91 ? -6.233 5.180 9.314 1.00 89.38 91 SER A O 1
ATOM 663 N N . LEU A 1 92 ? -8.443 4.916 9.066 1.00 90.56 92 LEU A N 1
ATOM 664 C CA . LEU A 1 92 ? -8.546 3.698 9.851 1.00 90.56 92 LEU A CA 1
ATOM 665 C C . LEU A 1 92 ? -8.926 2.557 8.914 1.00 90.56 92 LEU A C 1
ATOM 667 O O . LEU A 1 92 ? -9.988 2.575 8.298 1.00 90.56 92 LEU A O 1
ATOM 671 N N . ALA A 1 93 ? -8.058 1.558 8.815 1.00 91.25 93 ALA A N 1
ATOM 672 C CA . ALA A 1 93 ? -8.248 0.418 7.936 1.00 91.25 93 ALA A CA 1
ATOM 673 C C . ALA A 1 93 ? -8.307 -0.886 8.728 1.00 91.25 93 ALA A C 1
ATOM 675 O O . ALA A 1 93 ? -7.401 -1.219 9.495 1.00 91.25 93 ALA A O 1
ATOM 676 N N . TYR A 1 94 ? -9.357 -1.660 8.492 1.00 89.81 94 TYR A N 1
ATOM 677 C CA . TYR A 1 94 ? -9.425 -3.060 8.869 1.00 89.81 94 TYR A CA 1
ATOM 678 C C . TYR A 1 94 ? -8.760 -3.906 7.783 1.00 89.81 94 TYR A C 1
ATOM 680 O O . TYR A 1 94 ? -9.110 -3.792 6.608 1.00 89.81 94 TYR A O 1
ATOM 688 N N . LEU A 1 95 ? -7.816 -4.762 8.176 1.00 87.75 95 LEU A N 1
ATOM 689 C CA . LEU A 1 95 ? -7.083 -5.645 7.270 1.00 87.75 95 LEU A CA 1
ATOM 690 C C . LEU A 1 95 ? -7.294 -7.098 7.688 1.00 87.75 95 LEU A C 1
ATOM 692 O O . LEU A 1 95 ? -7.039 -7.470 8.839 1.00 87.75 95 LEU A O 1
ATOM 696 N N . SER A 1 96 ? -7.726 -7.935 6.747 1.00 86.44 96 SER A N 1
ATOM 697 C CA . SER A 1 96 ? -7.786 -9.376 6.978 1.00 86.44 96 SER A CA 1
ATOM 698 C C . SER A 1 96 ? -6.389 -10.005 6.984 1.00 86.44 96 SER A C 1
ATOM 700 O O . SER A 1 96 ? -5.416 -9.456 6.453 1.00 86.44 96 SER A O 1
ATOM 702 N N . ALA A 1 97 ? -6.308 -11.223 7.524 1.00 83.81 97 ALA A N 1
ATOM 703 C CA . ALA A 1 97 ? -5.239 -12.142 7.153 1.00 83.81 97 ALA A CA 1
ATOM 704 C C . ALA A 1 97 ? -5.261 -12.398 5.634 1.00 83.81 97 ALA A C 1
ATOM 706 O O . ALA A 1 97 ? -6.240 -12.082 4.948 1.00 83.81 97 ALA A O 1
ATOM 707 N N . ARG A 1 98 ? -4.174 -12.963 5.107 1.00 83.56 98 ARG A N 1
ATOM 708 C CA . ARG A 1 98 ? -4.111 -13.333 3.691 1.00 83.56 98 ARG A CA 1
ATOM 709 C C . ARG A 1 98 ? -5.201 -14.351 3.363 1.00 83.56 98 ARG A C 1
ATOM 711 O O . ARG A 1 98 ? -5.477 -15.249 4.162 1.00 83.56 98 ARG A O 1
ATOM 718 N N . LEU A 1 99 ? -5.845 -14.165 2.220 1.00 83.00 99 LEU A N 1
ATOM 719 C CA . LEU A 1 99 ? -6.945 -15.008 1.776 1.00 83.00 99 LEU A CA 1
ATOM 720 C C . LEU A 1 99 ? -6.392 -16.146 0.919 1.00 83.00 99 LEU A C 1
ATOM 722 O O . LEU A 1 99 ? -6.181 -15.961 -0.273 1.00 83.00 99 LEU A O 1
ATOM 726 N N . ARG A 1 100 ? -6.201 -17.321 1.530 1.00 77.81 100 ARG A N 1
ATOM 727 C CA . ARG A 1 100 ? -5.633 -18.520 0.880 1.00 77.81 100 ARG A CA 1
ATOM 728 C C . ARG A 1 100 ? -6.338 -18.931 -0.413 1.00 77.81 100 ARG A C 1
ATOM 730 O O . ARG A 1 100 ? -5.720 -19.486 -1.303 1.00 77.81 100 ARG A O 1
ATOM 737 N N . GLU A 1 101 ? -7.634 -18.658 -0.517 1.00 69.81 101 GLU A N 1
ATOM 738 C CA . GLU A 1 101 ? -8.452 -18.997 -1.691 1.00 69.81 101 GLU A CA 1
ATOM 739 C C . GLU A 1 101 ? -8.100 -18.168 -2.937 1.00 69.81 101 GLU A C 1
ATOM 741 O O . GLU A 1 101 ? -8.444 -18.559 -4.047 1.00 69.81 101 GLU A O 1
ATOM 746 N N . TYR A 1 102 ? -7.414 -17.039 -2.747 1.00 65.69 102 TYR A N 1
ATOM 747 C CA . TYR A 1 102 ? -6.939 -16.148 -3.806 1.00 65.69 102 TYR A CA 1
ATOM 748 C C . TYR A 1 102 ? -5.407 -16.064 -3.827 1.00 65.69 102 TYR A C 1
ATOM 750 O O . TYR A 1 102 ? -4.857 -15.183 -4.486 1.00 65.69 102 TYR A O 1
ATOM 758 N N . GLU A 1 103 ? -4.724 -16.925 -3.064 1.00 62.09 103 GLU A N 1
ATOM 759 C CA . GLU A 1 103 ? -3.268 -17.004 -3.084 1.00 62.09 103 GLU A CA 1
ATOM 760 C C . GLU A 1 103 ? -2.834 -17.747 -4.346 1.00 62.09 103 GLU A C 1
ATOM 762 O O . GLU A 1 103 ? -3.150 -18.915 -4.559 1.00 62.09 103 GLU A O 1
ATOM 767 N N . ASP A 1 104 ? -2.109 -17.012 -5.173 1.00 66.00 104 ASP A N 1
ATOM 768 C CA . ASP A 1 104 ? -1.198 -17.541 -6.173 1.00 66.00 104 ASP A CA 1
ATOM 769 C C . ASP A 1 104 ? 0.219 -17.299 -5.618 1.00 66.00 104 ASP A C 1
ATOM 771 O O . ASP A 1 104 ? 0.390 -16.373 -4.813 1.00 66.00 104 ASP A O 1
ATOM 775 N N . ASP A 1 105 ? 1.217 -18.109 -5.981 1.00 67.56 105 ASP A N 1
ATOM 776 C CA . ASP A 1 105 ? 2.497 -18.211 -5.239 1.00 67.56 105 ASP A CA 1
ATOM 777 C C . ASP A 1 105 ? 3.173 -16.840 -4.981 1.00 67.56 105 ASP A C 1
ATOM 779 O O . ASP A 1 105 ? 3.757 -16.588 -3.917 1.00 67.56 105 ASP A O 1
ATOM 783 N N . ASP A 1 106 ? 2.982 -15.898 -5.907 1.00 81.19 106 ASP A N 1
ATOM 784 C CA . ASP A 1 106 ? 3.632 -14.590 -5.891 1.00 81.19 106 ASP A CA 1
ATOM 785 C C . ASP A 1 106 ? 2.762 -13.444 -5.355 1.00 81.19 106 ASP A C 1
ATOM 787 O O . ASP A 1 106 ? 3.287 -12.370 -5.069 1.00 81.19 106 ASP A O 1
ATOM 791 N N . VAL A 1 107 ? 1.444 -13.620 -5.195 1.00 87.00 107 VAL A N 1
ATOM 792 C CA . VAL A 1 107 ? 0.509 -12.508 -4.928 1.00 87.00 107 VAL A CA 1
ATOM 793 C C . VAL A 1 107 ? -0.159 -12.665 -3.571 1.00 87.00 107 VAL A C 1
ATOM 795 O O . VAL A 1 107 ? -0.865 -13.631 -3.298 1.00 87.00 107 VAL A O 1
ATOM 798 N N . SER A 1 108 ? -0.015 -11.653 -2.714 1.00 90.25 108 SER A N 1
ATOM 799 C CA . SER A 1 108 ? -0.754 -11.599 -1.453 1.00 90.25 108 SER A CA 1
ATOM 800 C C . SER A 1 108 ? -2.072 -10.858 -1.632 1.00 90.25 108 SER A C 1
ATOM 802 O O . SER A 1 108 ? -2.078 -9.663 -1.921 1.00 90.25 108 SER A O 1
ATOM 804 N N . VAL A 1 109 ? -3.193 -11.540 -1.393 1.00 90.38 109 VAL A N 1
ATOM 805 C CA . VAL A 1 109 ? -4.528 -10.927 -1.428 1.00 90.38 109 VAL A CA 1
ATOM 806 C C . VAL A 1 109 ? -5.077 -10.770 -0.014 1.00 90.38 109 VAL A C 1
ATOM 808 O O . VAL A 1 109 ? -5.089 -11.711 0.785 1.00 90.38 109 VAL A O 1
ATOM 811 N N . LYS A 1 110 ? -5.545 -9.561 0.307 1.00 89.06 110 LYS A N 1
ATOM 812 C CA . LYS A 1 110 ? -6.198 -9.238 1.584 1.00 89.06 110 LYS A CA 1
ATOM 813 C C . LYS A 1 110 ? -7.515 -8.520 1.342 1.00 89.06 110 LYS A C 1
ATOM 815 O O . LYS A 1 110 ? -7.610 -7.708 0.428 1.00 89.06 110 LYS A O 1
ATOM 820 N N . ALA A 1 111 ? -8.498 -8.761 2.198 1.00 88.94 111 ALA A N 1
ATOM 821 C CA . ALA A 1 111 ? -9.667 -7.904 2.294 1.00 88.94 111 ALA A CA 1
ATOM 822 C C . ALA A 1 111 ? -9.319 -6.660 3.121 1.00 88.94 111 ALA A C 1
ATOM 824 O O . ALA A 1 111 ? -8.684 -6.759 4.179 1.00 88.94 111 ALA A O 1
ATOM 825 N N . ILE A 1 112 ? -9.746 -5.498 2.637 1.00 89.12 112 ILE A N 1
ATOM 826 C CA . ILE A 1 112 ? -9.527 -4.212 3.296 1.00 89.12 112 ILE A CA 1
ATOM 827 C C . ILE A 1 112 ? -10.841 -3.447 3.398 1.00 89.12 112 ILE A C 1
ATOM 829 O O . ILE A 1 112 ? -11.621 -3.401 2.456 1.00 89.12 112 ILE A O 1
ATOM 833 N N . VAL A 1 113 ? -11.085 -2.832 4.550 1.00 89.56 113 VAL A N 1
ATOM 834 C CA . VAL A 1 113 ? -12.157 -1.847 4.721 1.00 89.56 113 VAL A CA 1
ATOM 835 C C . VAL A 1 113 ? -11.527 -0.617 5.342 1.00 89.56 113 VAL A C 1
ATOM 837 O O . VAL A 1 113 ? -11.029 -0.690 6.463 1.00 89.56 113 VAL A O 1
ATOM 840 N N . GLU A 1 114 ? -11.499 0.482 4.600 1.00 88.38 114 GLU A N 1
ATOM 841 C CA . GLU A 1 114 ? -10.854 1.729 5.006 1.00 88.38 114 GLU A CA 1
ATOM 842 C C . GLU A 1 114 ? -11.893 2.831 5.197 1.00 88.38 114 GLU A C 1
ATOM 844 O O . GLU A 1 114 ? -12.854 2.937 4.435 1.00 88.38 114 GLU A O 1
ATOM 849 N N . VAL A 1 115 ? -11.700 3.624 6.249 1.00 88.12 115 VAL A N 1
ATOM 850 C CA . VAL A 1 115 ? -12.531 4.774 6.589 1.00 88.12 115 VAL A CA 1
ATOM 851 C C . VAL A 1 115 ? -11.618 5.962 6.848 1.00 88.12 115 VAL A C 1
ATOM 853 O O . VAL A 1 115 ? -10.743 5.904 7.714 1.00 88.12 115 VAL A O 1
ATOM 856 N N . ASP A 1 116 ? -11.854 7.050 6.125 1.00 86.50 116 ASP A N 1
ATOM 857 C CA . ASP A 1 116 ? -11.195 8.324 6.384 1.00 86.50 116 ASP A CA 1
ATOM 858 C C . ASP A 1 116 ? -11.824 8.988 7.612 1.00 86.50 116 ASP A C 1
ATOM 860 O O . ASP A 1 116 ? -13.040 9.191 7.690 1.00 86.50 116 ASP A O 1
ATOM 864 N N . LEU A 1 117 ? -10.993 9.325 8.594 1.00 83.31 117 LEU A N 1
ATOM 865 C CA . LEU A 1 117 ? -11.425 10.002 9.807 1.00 83.31 117 LEU A CA 1
ATOM 866 C C . LEU A 1 117 ? -11.457 11.508 9.538 1.00 83.31 117 LEU A C 1
ATOM 868 O O . LEU A 1 117 ? -10.436 12.195 9.565 1.00 83.31 117 LEU A O 1
ATOM 872 N N . ALA A 1 118 ? -12.651 12.024 9.254 1.00 70.88 118 ALA A N 1
ATOM 873 C CA . ALA A 1 118 ? -12.874 13.453 9.090 1.00 70.88 118 ALA A CA 1
ATOM 874 C C . ALA A 1 118 ? -13.014 14.145 10.459 1.00 70.88 118 ALA A C 1
ATOM 876 O O . ALA A 1 118 ? -13.920 13.824 11.225 1.00 70.88 118 ALA A O 1
ATOM 877 N N . GLY A 1 119 ? -12.162 15.136 10.747 1.00 64.31 119 GLY A N 1
ATOM 878 C CA . GLY A 1 119 ? -12.308 16.030 11.906 1.00 64.31 119 GLY A CA 1
ATOM 879 C C . GLY A 1 119 ? -11.031 16.239 12.724 1.00 64.31 119 GLY A C 1
ATOM 880 O O . GLY A 1 119 ? -10.002 15.620 12.475 1.00 64.31 119 GLY A O 1
ATOM 881 N N . GLN A 1 120 ? -11.104 17.122 13.726 1.00 56.72 120 GLN A N 1
ATOM 882 C CA . GLN A 1 120 ? -10.047 17.341 14.728 1.00 56.72 120 GLN A CA 1
ATOM 883 C C . GLN A 1 120 ? -10.094 16.282 15.844 1.00 56.72 120 GLN A C 1
ATOM 885 O O . GLN A 1 120 ? -9.947 16.618 17.016 1.00 56.72 120 GLN A O 1
ATOM 890 N N . SER A 1 121 ? -10.354 15.016 15.514 1.00 64.25 121 SER A N 1
ATOM 891 C CA . SER A 1 121 ? -10.242 13.955 16.516 1.00 64.25 121 SER A CA 1
ATOM 892 C C . SER A 1 121 ? -8.779 13.853 16.925 1.00 64.25 121 SER A C 1
ATOM 894 O O . SER A 1 121 ? -7.905 13.622 16.084 1.00 64.25 121 SER A O 1
ATOM 896 N N . GLY A 1 122 ? -8.503 14.083 18.208 1.00 68.75 122 GLY A N 1
ATOM 897 C CA . GLY A 1 122 ? -7.162 13.916 18.741 1.00 68.75 122 GLY A CA 1
ATOM 898 C C . GLY A 1 122 ? -6.708 12.468 18.557 1.00 68.75 122 GLY A C 1
ATOM 899 O O . GLY A 1 122 ? -7.527 11.548 18.503 1.00 68.75 122 GLY A O 1
ATOM 900 N N . LYS A 1 123 ? -5.391 12.240 18.488 1.00 74.69 123 LYS A N 1
ATOM 901 C CA . LYS A 1 123 ? -4.825 10.877 18.481 1.00 74.69 123 LYS A CA 1
ATOM 902 C C . LYS A 1 123 ? -5.375 10.045 19.653 1.00 74.69 123 LYS A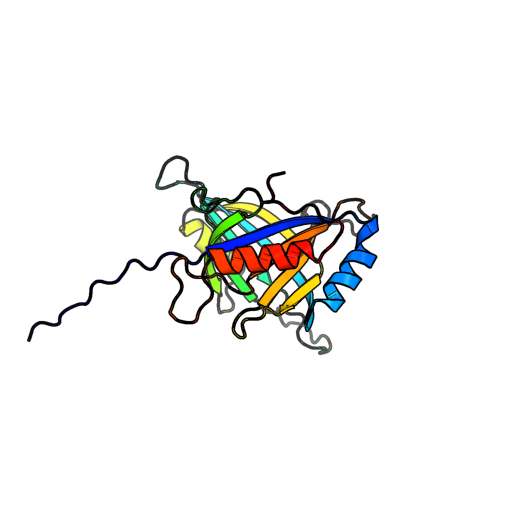 C 1
ATOM 904 O O . LYS A 1 123 ? -5.630 8.855 19.483 1.00 74.69 123 LYS A O 1
ATOM 909 N N . ASP A 1 124 ? -5.607 10.696 20.791 1.00 80.81 124 ASP A N 1
ATOM 910 C CA . ASP A 1 124 ? -6.148 10.093 22.009 1.00 80.81 124 ASP A CA 1
ATOM 911 C C . ASP A 1 124 ? -7.603 9.627 21.828 1.00 80.81 124 ASP A C 1
ATOM 913 O O . ASP A 1 124 ? -7.917 8.483 22.154 1.00 80.81 124 ASP A O 1
ATOM 917 N N . ASP A 1 125 ? -8.460 10.441 21.198 1.00 84.81 125 ASP A N 1
ATOM 918 C CA . ASP A 1 125 ? -9.860 10.080 20.917 1.00 84.81 125 ASP A CA 1
ATOM 919 C C . ASP A 1 125 ? -9.943 8.844 20.016 1.00 84.81 125 ASP A C 1
ATOM 921 O O . ASP A 1 125 ? -10.717 7.915 20.259 1.00 84.81 125 ASP A O 1
ATOM 925 N N . VAL A 1 126 ? -9.112 8.816 18.968 1.00 85.31 126 VAL A N 1
ATOM 926 C CA . VAL A 1 126 ? -9.045 7.679 18.044 1.00 85.31 126 VAL A CA 1
ATOM 927 C C . VAL A 1 126 ? -8.542 6.440 18.776 1.00 85.31 126 VAL A C 1
ATOM 929 O O . VAL A 1 126 ? -9.075 5.348 18.585 1.00 85.31 126 VAL A O 1
ATOM 932 N N . GLN A 1 127 ? -7.545 6.586 19.646 1.00 85.50 127 GLN A N 1
ATOM 933 C CA . GLN A 1 127 ? -7.020 5.470 20.419 1.00 85.50 127 GLN A CA 1
ATOM 934 C C . GLN A 1 127 ? -8.066 4.898 21.387 1.00 85.50 127 GLN A C 1
ATOM 936 O O . GLN A 1 127 ? -8.170 3.677 21.511 1.00 85.50 127 GLN A O 1
ATOM 941 N N . ASP A 1 128 ? -8.858 5.742 22.042 1.00 87.44 128 ASP A N 1
ATOM 942 C CA . ASP A 1 128 ? -9.913 5.302 22.956 1.00 87.44 128 ASP A CA 1
ATOM 943 C C . ASP A 1 128 ? -11.103 4.677 22.216 1.00 87.44 128 ASP A C 1
ATOM 945 O O . ASP A 1 128 ? -11.643 3.654 22.656 1.00 87.44 128 ASP A O 1
ATOM 949 N N . PHE A 1 129 ? -11.440 5.190 21.031 1.00 88.31 129 PHE A N 1
ATOM 950 C CA . PHE A 1 129 ? -12.377 4.534 20.120 1.00 88.31 129 PHE A CA 1
ATOM 951 C C . PHE A 1 129 ? -11.898 3.124 19.738 1.00 88.31 129 PHE A C 1
ATOM 953 O O . PHE A 1 129 ? -12.640 2.151 19.879 1.00 88.31 129 PHE A O 1
ATOM 960 N N . VAL A 1 130 ? -10.631 2.980 19.337 1.00 89.81 130 VAL A N 1
ATOM 961 C CA . VAL A 1 130 ? -10.033 1.685 18.972 1.00 89.81 130 VAL A CA 1
ATOM 962 C C . VAL A 1 130 ? -10.017 0.705 20.153 1.00 89.81 130 VAL A C 1
ATOM 964 O O . VAL A 1 130 ? -10.343 -0.472 19.976 1.00 89.81 130 VAL A O 1
ATOM 967 N N . LYS A 1 131 ? -9.717 1.176 21.370 1.00 89.38 131 LYS A N 1
ATOM 968 C CA . LYS A 1 131 ? -9.816 0.356 22.591 1.00 89.38 131 LYS A CA 1
ATOM 969 C C . LYS A 1 131 ? -11.243 -0.128 22.835 1.00 89.38 131 LYS A C 1
ATOM 971 O O . LYS A 1 131 ? -11.439 -1.295 23.166 1.00 89.38 131 LYS A O 1
ATOM 976 N N . THR A 1 132 ? -12.233 0.742 22.636 1.00 88.88 132 THR A N 1
ATOM 977 C CA . THR A 1 132 ? -13.658 0.412 22.807 1.00 88.88 132 THR A CA 1
ATOM 978 C C . THR A 1 132 ? -14.118 -0.661 21.815 1.00 88.88 132 THR A C 1
ATOM 980 O O . THR A 1 132 ? -14.942 -1.505 22.158 1.00 88.88 132 THR A O 1
ATOM 983 N N . LEU A 1 133 ? -13.526 -0.702 20.616 1.00 87.56 133 LEU A N 1
ATOM 984 C CA . LEU A 1 133 ? -13.742 -1.773 19.636 1.00 87.56 133 LEU A CA 1
ATOM 985 C C . LEU A 1 133 ? -13.087 -3.118 20.017 1.00 87.56 133 LEU A C 1
ATOM 987 O O . LEU A 1 133 ? -13.225 -4.093 19.277 1.00 87.56 133 LEU A O 1
ATOM 991 N N . GLY A 1 134 ? -12.371 -3.194 21.143 1.00 88.94 134 GLY A N 1
ATOM 992 C CA . GLY A 1 134 ? -11.699 -4.412 21.598 1.00 88.94 134 GLY A CA 1
ATOM 993 C C . GLY A 1 134 ? -10.343 -4.653 20.931 1.00 88.94 134 GLY A C 1
ATOM 994 O O . GLY A 1 134 ? -9.918 -5.802 20.782 1.00 88.94 134 GLY A O 1
ATOM 995 N N . PHE A 1 135 ? -9.659 -3.588 20.513 1.00 90.69 135 PHE A N 1
ATOM 996 C CA . PHE A 1 135 ? -8.307 -3.665 19.967 1.00 90.69 135 PHE A CA 1
ATOM 997 C C . PHE A 1 135 ? -7.289 -3.041 20.926 1.00 90.69 135 PHE A C 1
ATOM 999 O O . PHE A 1 135 ? -7.538 -2.018 21.560 1.00 90.69 135 PHE A O 1
ATOM 1006 N N . VAL A 1 136 ? -6.112 -3.653 21.019 1.00 91.75 136 VAL A N 1
ATOM 1007 C CA . VAL A 1 136 ? -4.989 -3.189 21.837 1.00 91.75 136 VAL A CA 1
ATOM 1008 C C . VAL A 1 136 ? -3.805 -2.872 20.942 1.00 91.75 136 VAL A C 1
ATOM 1010 O O . VAL A 1 136 ? -3.568 -3.532 19.933 1.00 91.75 136 VAL A O 1
ATOM 1013 N N . TYR A 1 137 ? -3.074 -1.824 21.308 1.00 91.50 137 TYR A N 1
ATOM 1014 C CA . TYR A 1 137 ? -1.862 -1.413 20.612 1.00 91.50 137 TYR A CA 1
ATOM 1015 C C . TYR A 1 137 ? -0.859 -2.569 20.517 1.00 91.50 137 TYR A C 1
ATOM 1017 O O . TYR A 1 137 ? -0.636 -3.283 21.494 1.00 91.50 137 TYR A O 1
ATOM 1025 N N . SER A 1 138 ? -0.237 -2.726 19.351 1.00 91.12 138 SER A N 1
ATOM 1026 C CA . SER A 1 138 ? 0.826 -3.704 19.131 1.00 91.12 138 SER A CA 1
ATOM 1027 C C . SER A 1 138 ? 2.152 -3.030 18.820 1.00 91.12 138 SER A C 1
ATOM 1029 O O . SER A 1 138 ? 3.111 -3.198 19.567 1.00 91.12 138 SER A O 1
ATOM 1031 N N . HIS A 1 139 ? 2.214 -2.282 17.723 1.00 90.38 139 HIS A N 1
ATOM 1032 C CA . HIS A 1 139 ? 3.431 -1.623 17.272 1.00 90.38 139 HIS A CA 1
ATOM 1033 C C . HIS A 1 139 ? 3.089 -0.465 16.337 1.00 90.38 139 HIS A C 1
ATOM 1035 O O . HIS A 1 139 ? 1.997 -0.407 15.771 1.00 90.38 139 HIS A O 1
ATOM 1041 N N . GLU A 1 140 ? 4.038 0.439 16.145 1.00 91.50 140 GLU A N 1
ATOM 1042 C CA . GLU A 1 140 ? 3.957 1.497 15.146 1.00 91.50 140 GLU A CA 1
ATOM 1043 C C . GLU A 1 140 ? 5.244 1.529 14.323 1.00 91.50 140 GLU A C 1
ATOM 1045 O O . GLU A 1 140 ? 6.314 1.120 14.782 1.00 91.50 140 GLU A O 1
ATOM 1050 N N . TYR A 1 141 ? 5.132 1.974 13.080 1.00 89.94 141 TYR A N 1
ATOM 1051 C CA . TYR A 1 141 ? 6.261 2.103 12.173 1.00 89.94 141 TYR A CA 1
ATOM 1052 C C . TYR A 1 141 ? 6.014 3.233 11.179 1.00 89.94 141 TYR A C 1
ATOM 1054 O O . TYR A 1 141 ? 4.878 3.569 10.842 1.00 89.94 141 TYR A O 1
ATOM 1062 N N . THR A 1 142 ? 7.097 3.802 10.661 1.00 90.38 142 THR A N 1
ATOM 1063 C CA . THR A 1 142 ? 7.033 4.774 9.568 1.00 90.38 142 THR A CA 1
ATOM 1064 C C . THR A 1 142 ? 7.586 4.152 8.302 1.00 90.38 142 THR A C 1
ATOM 1066 O O . THR A 1 142 ? 8.662 3.563 8.308 1.00 90.38 142 THR A O 1
ATOM 1069 N N . ARG A 1 143 ? 6.865 4.296 7.194 1.00 89.88 143 ARG A N 1
ATOM 1070 C CA . ARG A 1 143 ? 7.364 3.969 5.861 1.00 89.88 143 ARG A CA 1
ATOM 1071 C C . ARG A 1 143 ? 7.636 5.243 5.096 1.00 89.88 143 ARG A C 1
ATOM 1073 O O . ARG A 1 143 ? 6.724 6.047 4.933 1.00 89.88 143 ARG A O 1
ATOM 1080 N N . SER A 1 144 ? 8.854 5.403 4.599 1.00 91.19 144 SER A N 1
ATOM 1081 C CA . SER A 1 144 ? 9.252 6.556 3.788 1.00 91.19 144 SER A CA 1
ATOM 1082 C C . SER A 1 144 ? 9.934 6.114 2.497 1.00 91.19 144 SER A C 1
ATOM 1084 O O . SER A 1 144 ? 10.610 5.086 2.460 1.00 91.19 144 SER A O 1
ATOM 1086 N N . GLY A 1 145 ? 9.726 6.857 1.413 1.00 92.56 145 GLY A N 1
ATOM 1087 C CA . GLY A 1 145 ? 10.248 6.497 0.102 1.00 92.56 145 GLY A CA 1
ATOM 1088 C C . GLY A 1 145 ? 9.596 7.265 -1.039 1.00 92.56 145 GLY A C 1
ATOM 1089 O O . GLY A 1 145 ? 9.300 8.451 -0.900 1.00 92.56 145 GLY A O 1
ATOM 1090 N N . ILE A 1 146 ? 9.373 6.581 -2.159 1.00 94.94 146 ILE A N 1
ATOM 1091 C CA . ILE A 1 146 ? 8.776 7.147 -3.375 1.00 94.94 146 ILE A CA 1
ATOM 1092 C C . ILE A 1 146 ? 7.604 6.266 -3.810 1.00 94.94 146 ILE A C 1
ATOM 1094 O O . ILE A 1 146 ? 7.702 5.037 -3.773 1.00 94.94 146 ILE A O 1
ATOM 1098 N N . LEU A 1 147 ? 6.506 6.902 -4.209 1.00 96.38 147 LEU A N 1
ATOM 1099 C CA . LEU A 1 147 ? 5.356 6.276 -4.851 1.00 96.38 147 LEU A CA 1
ATOM 1100 C C . LEU A 1 147 ? 5.378 6.620 -6.341 1.00 96.38 147 LEU A C 1
ATOM 1102 O O . LEU A 1 147 ? 5.478 7.788 -6.703 1.00 96.38 147 LEU A O 1
ATOM 1106 N N . PHE A 1 148 ? 5.257 5.604 -7.186 1.00 97.06 148 PHE A N 1
ATOM 1107 C CA . PHE A 1 148 ? 5.138 5.703 -8.633 1.00 97.06 148 PHE A CA 1
ATOM 1108 C C . PHE A 1 148 ? 3.735 5.300 -9.064 1.00 97.06 148 PHE A C 1
ATOM 1110 O O . PHE A 1 148 ? 3.209 4.266 -8.646 1.00 97.06 148 PHE A O 1
ATOM 1117 N N . HIS A 1 149 ? 3.160 6.107 -9.944 1.00 96.19 149 HIS A N 1
ATOM 1118 C CA . HIS A 1 149 ? 1.868 5.870 -10.568 1.00 96.19 149 HIS A CA 1
ATOM 1119 C C . HIS A 1 149 ? 2.112 5.280 -11.954 1.00 96.19 149 HIS A C 1
ATOM 1121 O O . HIS A 1 149 ? 2.576 5.983 -12.851 1.00 96.19 149 HIS A O 1
ATOM 1127 N N . ILE A 1 150 ? 1.839 3.990 -12.132 1.00 95.38 150 ILE A N 1
ATOM 1128 C CA . ILE A 1 150 ? 2.026 3.274 -13.398 1.00 95.38 150 ILE A CA 1
ATOM 1129 C C . ILE A 1 150 ? 0.661 3.161 -14.093 1.00 95.38 150 ILE A C 1
ATOM 1131 O O . ILE A 1 150 ? -0.291 2.647 -13.495 1.00 95.38 150 ILE A O 1
ATOM 1135 N N . PRO A 1 151 ? 0.519 3.653 -15.334 1.00 93.75 151 PRO A N 1
ATOM 1136 C CA . PRO A 1 151 ? -0.737 3.564 -16.059 1.00 93.75 151 PRO A CA 1
ATOM 1137 C C . PRO A 1 151 ? -0.995 2.119 -16.495 1.00 93.75 151 PRO A C 1
ATOM 1139 O O . PRO A 1 151 ? -0.092 1.422 -16.957 1.00 93.75 151 PRO A O 1
ATOM 1142 N N . LEU A 1 152 ? -2.248 1.685 -16.400 1.00 89.12 152 LEU A N 1
ATOM 1143 C CA . LEU A 1 152 ? -2.703 0.455 -17.037 1.00 89.12 152 LEU A CA 1
ATOM 1144 C C . LEU A 1 152 ? -3.308 0.774 -18.410 1.00 89.12 152 LEU A C 1
ATOM 1146 O O . LEU A 1 152 ? -3.793 1.887 -18.623 1.00 89.12 152 LEU A O 1
ATOM 1150 N N . PRO A 1 153 ? -3.389 -0.207 -19.329 1.00 81.75 153 PRO A N 1
ATOM 1151 C CA . PRO A 1 153 ? -4.161 -0.077 -20.570 1.00 81.75 153 PRO A CA 1
ATOM 1152 C C . PRO A 1 153 ? -5.683 0.058 -20.333 1.00 81.75 153 PRO A C 1
ATOM 1154 O O . PRO A 1 153 ? -6.467 -0.001 -21.278 1.00 81.75 153 PRO A O 1
ATOM 1157 N N . HIS A 1 154 ? -6.111 0.245 -19.082 1.00 74.75 154 HIS A N 1
ATOM 1158 C CA . HIS A 1 154 ? -7.486 0.441 -18.664 1.00 74.75 154 HIS A CA 1
ATOM 1159 C C . HIS A 1 154 ? -7.631 1.823 -17.995 1.00 74.75 154 HIS A C 1
ATOM 1161 O O . HIS A 1 154 ? -6.928 2.108 -17.026 1.00 74.75 154 HIS A O 1
ATOM 1167 N N . PRO A 1 155 ? -8.537 2.697 -18.467 1.00 67.50 155 PRO A N 1
ATOM 1168 C CA . PRO A 1 155 ? -8.503 4.129 -18.150 1.00 67.50 155 PRO A CA 1
ATOM 1169 C C . PRO A 1 155 ? -8.915 4.478 -16.714 1.00 67.50 155 PRO A C 1
ATOM 1171 O O . PRO A 1 155 ? -8.750 5.619 -16.291 1.00 67.50 155 PRO A O 1
ATOM 1174 N N . THR A 1 156 ? -9.488 3.535 -15.966 1.00 77.50 156 THR A N 1
ATOM 1175 C CA . THR A 1 156 ? -10.097 3.817 -14.659 1.00 77.50 156 THR A CA 1
ATOM 1176 C C . THR A 1 156 ? -9.191 3.493 -13.474 1.00 77.50 156 THR A C 1
ATOM 1178 O O . THR A 1 156 ? -9.561 3.820 -12.344 1.00 77.50 156 THR A O 1
ATOM 1181 N N . LEU A 1 157 ? -8.040 2.847 -13.695 1.00 86.94 157 LEU A N 1
ATOM 1182 C CA . LEU A 1 157 ? -7.186 2.321 -12.633 1.00 86.94 157 LEU A CA 1
ATOM 1183 C C . LEU A 1 157 ? -5.703 2.481 -12.987 1.00 86.94 157 LEU A C 1
ATOM 1185 O O . LEU A 1 157 ? -5.285 2.242 -14.116 1.00 86.94 157 LEU A O 1
ATOM 1189 N N . THR A 1 158 ? -4.905 2.853 -11.993 1.00 93.00 158 THR A N 1
ATOM 1190 C CA . THR A 1 158 ? -3.441 2.883 -12.061 1.00 93.00 158 THR A CA 1
ATOM 1191 C C . THR A 1 158 ? -2.881 1.851 -11.092 1.00 93.00 158 THR A C 1
ATOM 1193 O O . THR A 1 158 ? -3.544 1.468 -10.123 1.00 93.00 158 THR A O 1
ATOM 1196 N N . LEU A 1 159 ? -1.654 1.400 -11.332 1.00 95.38 159 LEU A N 1
ATOM 1197 C CA . LEU A 1 159 ? -0.895 0.663 -10.332 1.00 95.38 159 LEU A CA 1
ATOM 1198 C C . LEU A 1 159 ? -0.043 1.635 -9.522 1.00 95.38 159 LEU A C 1
ATOM 1200 O O . LEU A 1 159 ? 0.592 2.541 -10.059 1.00 95.38 159 LEU A O 1
ATOM 1204 N N . HIS A 1 160 ? -0.031 1.432 -8.215 1.00 96.19 160 HIS A N 1
ATOM 1205 C CA . HIS A 1 160 ? 0.835 2.115 -7.274 1.00 96.19 160 HIS A CA 1
ATOM 1206 C C . HIS A 1 160 ? 2.023 1.212 -6.963 1.00 96.19 160 HIS A C 1
ATOM 1208 O O . HIS A 1 160 ? 1.861 0.161 -6.337 1.00 96.19 160 HIS A O 1
ATOM 1214 N N . LEU A 1 161 ? 3.216 1.639 -7.378 1.00 96.94 161 LEU A N 1
ATOM 1215 C CA . LEU A 1 161 ? 4.472 1.008 -6.995 1.00 96.94 161 LEU A CA 1
ATOM 1216 C C . LEU A 1 161 ? 5.167 1.875 -5.951 1.00 96.94 161 LEU A C 1
ATOM 1218 O O . LEU A 1 161 ? 5.505 3.023 -6.212 1.00 96.94 161 LEU A O 1
ATOM 1222 N N . THR A 1 162 ? 5.409 1.331 -4.764 1.00 96.12 162 THR A N 1
ATOM 1223 C CA . THR A 1 162 ? 6.168 2.022 -3.714 1.00 96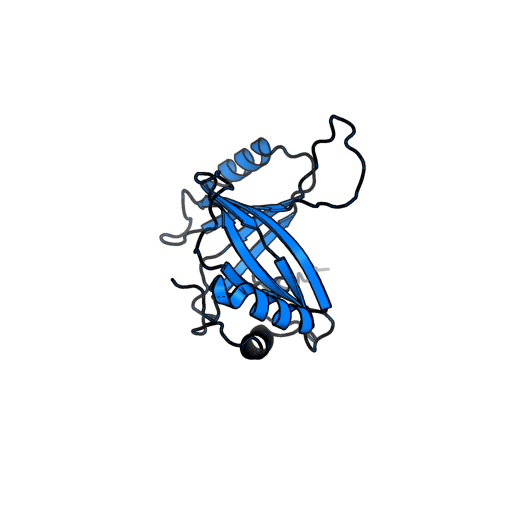.12 162 THR A CA 1
ATOM 1224 C C . THR A 1 162 ? 7.552 1.417 -3.575 1.00 96.12 162 THR A C 1
ATOM 1226 O O . THR A 1 162 ? 7.671 0.201 -3.494 1.00 96.12 162 THR A O 1
ATOM 1229 N N . ILE A 1 163 ? 8.585 2.257 -3.505 1.00 95.44 163 ILE A N 1
ATOM 1230 C CA . ILE A 1 163 ? 9.927 1.875 -3.049 1.00 95.44 163 ILE A CA 1
ATOM 1231 C C . ILE A 1 163 ? 10.124 2.558 -1.706 1.00 95.44 163 ILE A C 1
ATOM 1233 O O . ILE A 1 163 ? 10.202 3.785 -1.648 1.00 95.44 163 ILE A O 1
ATOM 1237 N N . SER A 1 164 ? 10.154 1.792 -0.618 1.00 93.38 164 SER A N 1
ATOM 1238 C CA . SER A 1 164 ? 10.101 2.356 0.733 1.00 93.38 164 SER A CA 1
ATOM 1239 C C . SER A 1 164 ? 11.032 1.662 1.717 1.00 93.38 164 SER A C 1
ATOM 1241 O O . SER A 1 164 ? 11.329 0.479 1.583 1.00 93.38 164 SER A O 1
ATOM 1243 N N . ARG A 1 165 ? 11.463 2.403 2.737 1.00 90.06 165 ARG A N 1
ATOM 1244 C CA . ARG A 1 165 ? 12.148 1.874 3.917 1.00 90.06 165 ARG A CA 1
ATOM 1245 C C . ARG A 1 165 ? 11.225 1.897 5.116 1.00 90.06 165 ARG A C 1
ATOM 1247 O O . ARG A 1 165 ? 10.382 2.786 5.238 1.00 90.06 165 ARG A O 1
ATOM 1254 N N . LEU A 1 166 ? 11.413 0.918 5.990 1.00 86.69 166 LEU A N 1
ATOM 1255 C CA . LEU A 1 166 ? 10.739 0.833 7.273 1.00 86.69 166 LEU A CA 1
ATOM 1256 C C . LEU A 1 166 ? 11.632 1.474 8.339 1.00 86.69 166 LEU A C 1
ATOM 1258 O O . LEU A 1 166 ? 12.753 1.031 8.556 1.00 86.69 166 LEU A O 1
ATOM 1262 N N . ALA A 1 167 ? 11.138 2.508 9.004 1.00 83.12 167 ALA A N 1
ATOM 1263 C CA . ALA A 1 167 ? 11.757 3.089 10.183 1.00 83.12 167 ALA A CA 1
ATOM 1264 C C . ALA A 1 167 ? 10.940 2.681 11.412 1.00 83.12 167 ALA A C 1
ATOM 1266 O O . ALA A 1 167 ? 9.760 3.026 11.534 1.00 83.12 167 ALA A O 1
ATOM 1267 N N . LEU A 1 168 ? 11.573 1.932 12.314 1.00 77.00 168 LEU A N 1
ATOM 1268 C CA . LEU A 1 168 ? 11.005 1.619 13.620 1.00 77.00 168 LEU A CA 1
ATOM 1269 C C . LEU A 1 168 ? 11.273 2.794 14.578 1.00 77.00 168 LEU A C 1
ATOM 1271 O O . LEU A 1 168 ? 12.389 3.322 14.574 1.00 77.00 168 LEU A O 1
ATOM 1275 N N . PRO A 1 169 ? 10.308 3.187 15.429 1.00 63.25 169 PRO A N 1
ATOM 1276 C CA . PRO A 1 169 ? 10.441 4.335 16.335 1.00 63.25 169 PRO A CA 1
ATOM 1277 C C . PRO A 1 169 ? 11.662 4.266 17.262 1.00 63.25 169 PRO A C 1
ATOM 1279 O O . PRO A 1 169 ? 12.190 5.293 17.671 1.00 63.25 169 PRO A O 1
ATOM 1282 N N . LEU A 1 170 ? 12.129 3.053 17.573 1.00 56.44 170 LEU A N 1
ATOM 1283 C CA . LEU A 1 170 ? 13.244 2.797 18.489 1.00 56.44 170 LEU A CA 1
ATOM 1284 C C . LEU A 1 170 ? 14.627 3.094 17.874 1.00 56.44 170 LEU A C 1
ATOM 1286 O O . LEU A 1 170 ? 15.595 3.231 18.616 1.00 56.44 170 LEU A O 1
ATOM 1290 N N . ASN A 1 171 ? 14.723 3.251 16.547 1.00 50.56 171 ASN A N 1
ATOM 1291 C CA . ASN A 1 171 ? 15.980 3.486 15.822 1.00 50.56 171 ASN A CA 1
ATOM 1292 C C . ASN A 1 171 ? 16.076 4.921 15.271 1.00 50.56 171 ASN A C 1
ATOM 1294 O O . ASN A 1 171 ? 16.537 5.145 14.150 1.00 50.56 171 ASN A O 1
ATOM 1298 N N . SER A 1 172 ? 15.639 5.920 16.043 1.00 43.09 172 SER A N 1
ATOM 1299 C CA . SER A 1 172 ? 15.727 7.337 15.669 1.00 43.09 172 SER A CA 1
ATOM 1300 C C . SER A 1 172 ? 17.152 7.885 15.833 1.00 43.09 172 SER A C 1
ATOM 1302 O O . SER A 1 172 ? 17.433 8.718 16.692 1.00 43.09 172 SER A O 1
ATOM 1304 N N . SER A 1 173 ? 18.060 7.412 14.986 1.00 44.72 173 SER A N 1
ATOM 1305 C CA . SER A 1 173 ? 19.348 8.041 14.714 1.00 44.72 173 SER A CA 1
ATOM 1306 C C . SER A 1 173 ? 19.494 8.159 13.193 1.00 44.72 173 SER A C 1
ATOM 1308 O O . SER A 1 173 ? 19.728 7.150 12.531 1.00 44.72 173 SER A O 1
ATOM 1310 N N . PRO A 1 174 ? 19.345 9.356 12.599 1.00 50.28 174 PRO A N 1
ATOM 1311 C CA . PRO A 1 174 ? 19.367 9.546 11.145 1.00 50.28 174 PRO A CA 1
ATOM 1312 C C . PRO A 1 174 ? 20.774 9.471 10.509 1.00 50.28 174 PRO A C 1
ATOM 1314 O O . PRO A 1 174 ? 20.974 10.003 9.422 1.00 50.28 174 PRO A O 1
ATOM 1317 N N . SER A 1 175 ? 21.774 8.870 11.164 1.00 45.69 175 SER A N 1
ATOM 1318 C CA . SER A 1 175 ? 23.191 9.100 10.835 1.00 45.69 175 SER A CA 1
ATOM 1319 C C . SER A 1 175 ? 23.959 7.932 10.214 1.00 45.69 175 SER A C 1
ATOM 1321 O O . SER A 1 175 ? 25.114 8.127 9.841 1.00 45.69 175 SER A O 1
ATOM 1323 N N . THR A 1 176 ? 23.366 6.751 10.035 1.00 48.94 176 THR A N 1
ATOM 1324 C CA . THR A 1 176 ? 24.055 5.638 9.363 1.00 48.94 176 THR A CA 1
ATOM 1325 C C . THR A 1 176 ? 23.344 5.240 8.073 1.00 48.94 176 THR A C 1
ATOM 1327 O O . THR A 1 176 ? 22.135 4.993 8.089 1.00 48.94 176 THR A O 1
ATOM 1330 N N . PRO A 1 177 ? 24.058 5.162 6.930 1.00 55.88 177 PRO A N 1
ATOM 1331 C CA . PRO A 1 177 ? 23.512 4.554 5.728 1.00 55.88 177 PRO A CA 1
ATOM 1332 C C . PRO A 1 177 ? 23.245 3.080 6.035 1.00 55.88 177 PRO A C 1
ATOM 1334 O O . PRO A 1 177 ? 24.150 2.251 6.016 1.00 55.88 177 PRO A O 1
ATOM 1337 N N . SER A 1 178 ? 21.997 2.770 6.380 1.00 65.94 178 SER A N 1
ATOM 1338 C CA . SER A 1 178 ? 21.567 1.393 6.585 1.00 65.94 178 SER A CA 1
ATOM 1339 C C . SER A 1 178 ? 21.730 0.635 5.267 1.00 65.94 178 SER A C 1
ATOM 1341 O O . SER A 1 178 ? 21.237 1.083 4.221 1.00 65.94 178 SER A O 1
ATOM 1343 N N . SER A 1 179 ? 22.440 -0.494 5.319 1.00 73.00 179 SER A N 1
ATOM 1344 C CA . SER A 1 179 ? 22.577 -1.455 4.219 1.00 73.00 179 SER A CA 1
ATOM 1345 C C . SER A 1 179 ? 21.295 -2.256 3.981 1.00 73.00 179 SER A C 1
ATOM 1347 O O . SER A 1 179 ? 21.260 -3.096 3.084 1.00 73.00 179 SER A O 1
ATOM 1349 N N . GLU A 1 180 ? 20.243 -2.003 4.766 1.00 83.19 180 GLU A N 1
ATOM 1350 C CA . GLU A 1 180 ? 18.965 -2.686 4.638 1.00 83.19 180 GLU A CA 1
ATOM 1351 C C . GLU A 1 180 ? 18.341 -2.474 3.248 1.00 83.19 180 GLU A C 1
ATOM 1353 O O . GLU A 1 180 ? 18.398 -1.363 2.682 1.00 83.19 180 GLU A O 1
ATOM 1358 N N . PRO A 1 181 ? 17.730 -3.538 2.696 1.00 88.81 181 PRO A N 1
ATOM 1359 C CA . PRO A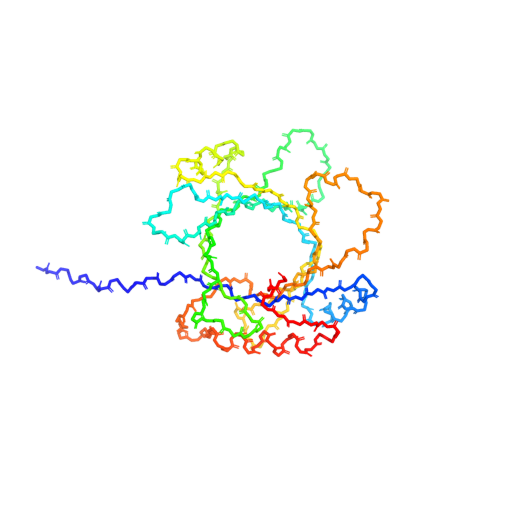 1 181 ? 17.042 -3.469 1.421 1.00 88.81 181 PRO A CA 1
ATOM 1360 C C . PRO A 1 181 ? 15.808 -2.566 1.515 1.00 88.81 181 PRO A C 1
ATOM 1362 O O . PRO A 1 181 ? 15.213 -2.366 2.575 1.00 88.81 181 PRO A O 1
ATOM 1365 N N . TYR A 1 182 ? 15.407 -2.023 0.373 1.00 91.56 182 TYR A N 1
ATOM 1366 C CA . TYR A 1 182 ? 14.138 -1.329 0.223 1.00 91.56 182 TYR A CA 1
ATOM 1367 C C . TYR A 1 182 ? 13.031 -2.351 -0.002 1.00 91.56 182 TYR A C 1
ATOM 1369 O O . TYR A 1 182 ? 13.203 -3.317 -0.741 1.00 91.56 182 TYR A O 1
ATOM 1377 N N . LEU A 1 183 ? 11.873 -2.106 0.597 1.00 93.31 183 LEU A N 1
ATOM 1378 C CA . LEU A 1 183 ? 10.661 -2.840 0.285 1.00 93.31 183 LEU A CA 1
ATOM 1379 C C . LEU A 1 183 ? 10.016 -2.214 -0.950 1.00 93.31 183 LEU A C 1
ATOM 1381 O O . LEU A 1 183 ? 9.628 -1.038 -0.920 1.00 93.31 183 LEU A O 1
ATOM 1385 N N . VAL A 1 184 ? 9.871 -3.020 -1.996 1.00 95.06 184 VAL A N 1
ATOM 1386 C CA . VAL A 1 184 ? 9.098 -2.687 -3.189 1.00 95.06 184 VAL A CA 1
ATOM 1387 C C . VAL A 1 184 ? 7.727 -3.335 -3.072 1.00 95.06 184 VAL A C 1
ATOM 1389 O O . VAL A 1 184 ? 7.632 -4.520 -2.761 1.00 95.06 184 VAL A O 1
ATOM 1392 N N . GLN A 1 185 ? 6.660 -2.570 -3.291 1.00 95.44 185 GLN A N 1
ATOM 1393 C CA . GLN A 1 185 ? 5.303 -3.117 -3.346 1.00 95.44 185 GLN A CA 1
ATOM 1394 C C . GLN A 1 185 ? 4.544 -2.562 -4.533 1.00 95.44 185 GLN A C 1
ATOM 1396 O O . GLN A 1 185 ? 4.528 -1.346 -4.715 1.00 95.44 185 GLN A O 1
ATOM 1401 N N . LEU A 1 186 ? 3.879 -3.443 -5.271 1.00 95.75 186 LEU A N 1
ATOM 1402 C CA . LEU A 1 186 ? 2.984 -3.114 -6.370 1.00 95.75 186 LEU A CA 1
ATOM 1403 C C . LEU A 1 186 ? 1.559 -3.517 -5.983 1.00 95.75 186 LEU A C 1
ATOM 1405 O O . LEU A 1 186 ? 1.310 -4.658 -5.599 1.00 95.75 186 LEU A O 1
ATOM 1409 N N . GLN A 1 187 ? 0.632 -2.572 -6.071 1.00 95.00 187 GLN A N 1
ATOM 1410 C CA . GLN A 1 187 ? -0.780 -2.749 -5.724 1.00 95.00 187 GLN A CA 1
ATOM 1411 C C . GLN A 1 187 ? -1.641 -1.853 -6.629 1.00 95.00 187 GLN A C 1
ATOM 1413 O O . GLN A 1 187 ? -1.122 -0.875 -7.171 1.00 95.00 187 GLN A O 1
ATOM 1418 N N . PRO A 1 188 ? -2.944 -2.116 -6.806 1.00 94.06 188 PRO A N 1
ATOM 1419 C CA . PRO A 1 188 ? -3.819 -1.167 -7.486 1.00 94.06 188 PRO A CA 1
ATOM 1420 C C . PRO A 1 188 ? -3.972 0.126 -6.677 1.00 94.06 188 PRO A C 1
ATOM 1422 O O . PRO A 1 188 ? -3.839 0.135 -5.451 1.00 94.06 188 PRO A O 1
ATOM 1425 N N . SER A 1 189 ? -4.289 1.228 -7.358 1.00 91.50 189 SER A N 1
ATOM 1426 C CA . SER A 1 189 ? -4.483 2.532 -6.712 1.00 91.50 189 SER A CA 1
ATOM 1427 C C . SER A 1 189 ? -5.673 2.588 -5.758 1.00 91.50 189 SER A C 1
ATOM 1429 O O . SER A 1 189 ? -5.699 3.420 -4.852 1.00 91.50 189 SER A O 1
ATOM 1431 N N . ARG A 1 190 ? -6.633 1.674 -5.924 1.00 89.00 190 ARG A N 1
ATOM 1432 C CA . ARG A 1 190 ? -7.741 1.438 -4.999 1.00 89.00 190 ARG A CA 1
ATOM 1433 C C . ARG A 1 190 ? -8.024 -0.062 -4.861 1.00 89.00 190 ARG A C 1
ATOM 1435 O O . ARG A 1 190 ? -7.774 -0.803 -5.814 1.00 89.00 190 ARG A O 1
ATOM 1442 N N . PRO A 1 191 ? -8.571 -0.509 -3.717 1.00 88.69 191 PRO A N 1
ATOM 1443 C CA . PRO A 1 191 ? -9.101 -1.862 -3.577 1.00 88.69 191 PRO A CA 1
ATOM 1444 C C . PRO A 1 191 ? -10.145 -2.169 -4.658 1.00 88.69 191 PRO A C 1
ATOM 1446 O O . PRO A 1 191 ? -10.891 -1.281 -5.076 1.00 88.69 191 PRO A O 1
ATOM 1449 N N . ILE A 1 192 ? -10.208 -3.424 -5.094 1.00 87.88 192 ILE A N 1
ATOM 1450 C CA . ILE A 1 192 ? -11.110 -3.880 -6.157 1.00 87.88 192 ILE A CA 1
ATOM 1451 C C . ILE A 1 192 ? -12.175 -4.836 -5.626 1.00 87.88 192 ILE A C 1
ATOM 1453 O O . ILE A 1 192 ? -11.993 -5.488 -4.602 1.00 87.88 192 ILE A O 1
ATOM 1457 N N . SER A 1 193 ? -13.304 -4.935 -6.320 1.00 82.50 193 SER A N 1
ATOM 1458 C CA . SER A 1 193 ? -14.341 -5.909 -5.973 1.00 82.50 193 S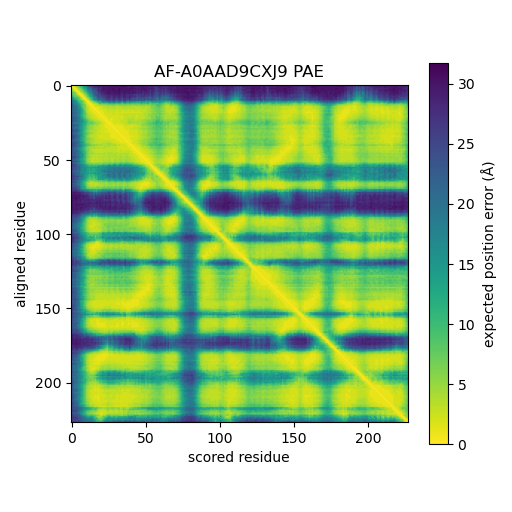ER A CA 1
ATOM 1459 C C . SER A 1 193 ? -13.892 -7.330 -6.331 1.00 82.50 193 SER A C 1
ATOM 1461 O O . SER A 1 193 ? -13.265 -7.543 -7.368 1.00 82.50 193 SER A O 1
ATOM 1463 N N . GLY A 1 194 ? -14.250 -8.316 -5.501 1.00 70.94 194 GLY A N 1
ATOM 1464 C CA . GLY A 1 194 ? -14.045 -9.734 -5.828 1.00 70.94 194 GLY A CA 1
ATOM 1465 C C . GLY A 1 194 ? -14.871 -10.193 -7.035 1.00 70.94 194 GLY A C 1
ATOM 1466 O O . GLY A 1 194 ? -14.464 -11.097 -7.760 1.00 70.94 194 GLY A O 1
ATOM 1467 N N . VAL A 1 195 ? -15.998 -9.523 -7.297 1.00 74.50 195 VAL A N 1
ATOM 1468 C CA . VAL A 1 195 ? -16.828 -9.720 -8.491 1.00 74.50 195 VAL A CA 1
ATOM 1469 C C . VAL A 1 195 ? -16.770 -8.451 -9.331 1.00 74.50 195 VAL A C 1
ATOM 1471 O O . VAL A 1 195 ? -17.217 -7.394 -8.879 1.00 74.50 195 VAL A O 1
ATOM 1474 N N . ALA A 1 196 ? -16.221 -8.555 -10.541 1.00 73.06 196 ALA A N 1
ATOM 1475 C CA . ALA A 1 196 ? -16.098 -7.428 -11.459 1.00 73.06 196 ALA A CA 1
ATOM 1476 C C . ALA A 1 196 ? -17.481 -6.909 -11.872 1.00 73.06 196 ALA A C 1
ATOM 1478 O O . ALA A 1 196 ? -18.326 -7.678 -12.346 1.00 73.06 196 ALA A O 1
ATOM 1479 N N . ALA A 1 197 ? -17.716 -5.604 -11.730 1.00 75.00 197 ALA A N 1
ATOM 1480 C CA . ALA A 1 197 ? -18.853 -4.981 -12.388 1.00 75.00 197 ALA A CA 1
ATOM 1481 C C . ALA A 1 197 ? -18.608 -4.917 -13.905 1.00 75.00 197 ALA A C 1
ATOM 1483 O O . ALA A 1 197 ? -17.479 -4.992 -14.393 1.00 75.00 197 ALA A O 1
ATOM 1484 N N . ARG A 1 198 ? -19.681 -4.776 -14.689 1.00 72.56 198 ARG A N 1
ATOM 1485 C CA . ARG A 1 198 ? -19.571 -4.710 -16.150 1.00 72.56 198 ARG A CA 1
ATOM 1486 C C . ARG A 1 198 ? -18.713 -3.507 -16.564 1.00 72.56 198 ARG A C 1
ATOM 1488 O O . ARG A 1 198 ? -19.124 -2.370 -16.364 1.00 72.56 198 ARG A O 1
ATOM 1495 N N . GLY A 1 199 ? -17.576 -3.776 -17.206 1.00 72.44 199 GLY A N 1
ATOM 1496 C CA . GLY A 1 199 ? -16.635 -2.747 -17.662 1.00 72.44 199 GLY A CA 1
ATOM 1497 C C . GLY A 1 199 ? -15.520 -2.415 -16.666 1.00 72.44 199 GLY A C 1
ATOM 1498 O O . GLY A 1 199 ? -14.709 -1.544 -16.968 1.00 72.44 199 GLY A O 1
ATOM 1499 N N . GLU A 1 200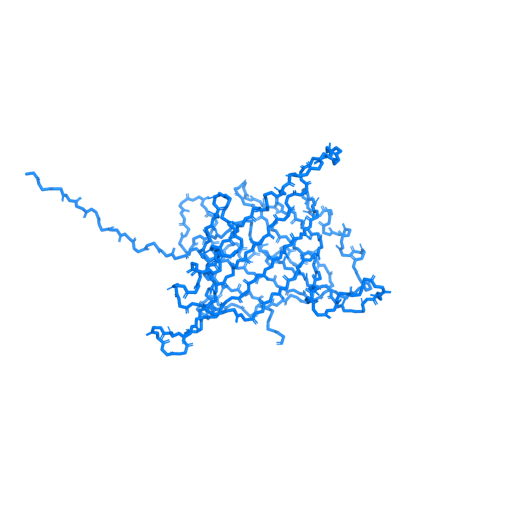 ? -15.456 -3.104 -15.526 1.00 80.06 200 GLU A N 1
ATOM 1500 C CA . GLU A 1 200 ? -14.329 -3.047 -14.593 1.00 80.06 200 GLU A CA 1
ATOM 1501 C C . GLU A 1 200 ? -13.397 -4.249 -14.789 1.00 80.06 200 GLU A C 1
ATOM 1503 O O . GLU A 1 200 ? -13.828 -5.313 -15.234 1.00 80.06 200 GLU A O 1
ATOM 1508 N N . LEU A 1 201 ? -12.122 -4.073 -14.437 1.00 80.19 201 LEU A N 1
ATOM 1509 C CA . LEU A 1 201 ? -11.140 -5.156 -14.400 1.00 80.19 201 LEU A CA 1
ATOM 1510 C C . LEU A 1 201 ? -11.495 -6.162 -13.303 1.00 80.19 201 LEU A C 1
ATOM 1512 O O . LEU A 1 201 ? -11.695 -5.785 -12.144 1.00 80.19 201 LEU A O 1
ATOM 1516 N N . GLY A 1 202 ? -11.522 -7.444 -13.662 1.00 84.00 202 GLY A N 1
ATOM 1517 C CA . GLY A 1 202 ? -11.613 -8.519 -12.679 1.00 84.00 202 GLY A CA 1
ATOM 1518 C C . GLY A 1 202 ? -10.318 -8.713 -11.893 1.00 84.00 202 GLY A C 1
ATOM 1519 O O . GLY A 1 202 ? -9.251 -8.258 -12.300 1.00 84.00 202 GLY A O 1
ATOM 1520 N N . MET A 1 203 ? -10.406 -9.432 -10.769 1.00 86.44 203 MET A N 1
ATOM 1521 C CA . MET A 1 203 ? -9.243 -9.755 -9.930 1.00 86.44 203 MET A CA 1
ATOM 1522 C C . MET A 1 203 ? -8.149 -10.479 -10.720 1.00 86.44 203 MET A C 1
ATOM 1524 O O . MET A 1 203 ? -7.000 -10.054 -10.691 1.00 86.44 203 MET A O 1
ATOM 1528 N N . THR A 1 204 ? -8.504 -11.535 -11.455 1.00 86.56 204 THR A N 1
ATOM 1529 C CA . THR A 1 204 ? -7.546 -12.327 -12.243 1.00 86.56 204 THR A CA 1
ATOM 1530 C C . THR A 1 204 ? -6.851 -11.477 -13.306 1.00 86.56 204 THR A C 1
ATOM 1532 O O . THR A 1 204 ? -5.628 -11.444 -13.356 1.00 86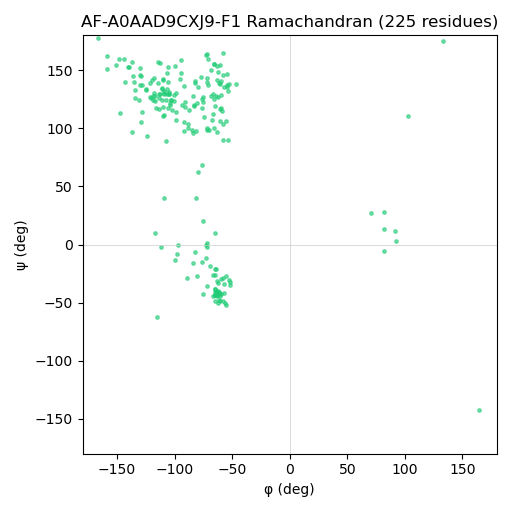.56 204 THR A O 1
ATOM 1535 N N . GLU A 1 205 ? -7.614 -10.702 -14.081 1.00 88.19 205 GLU A N 1
ATOM 1536 C CA . GLU A 1 205 ? -7.067 -9.815 -15.117 1.00 88.19 205 GLU A CA 1
ATOM 1537 C C . GLU A 1 205 ? -6.138 -8.747 -14.528 1.00 88.19 205 GLU A C 1
ATOM 1539 O O . GLU A 1 205 ? -5.085 -8.447 -15.090 1.00 88.19 205 GLU A O 1
ATOM 1544 N N . LEU A 1 206 ? -6.510 -8.168 -13.380 1.00 89.94 206 LEU A N 1
ATOM 1545 C CA . LEU A 1 206 ? -5.664 -7.202 -12.689 1.00 89.94 206 LEU A CA 1
ATOM 1546 C C . LEU A 1 206 ? -4.356 -7.845 -12.225 1.00 89.94 206 LEU A C 1
ATOM 1548 O O . LEU A 1 206 ? -3.300 -7.238 -12.383 1.00 89.94 206 LEU A O 1
ATOM 1552 N N . VAL A 1 207 ? -4.418 -9.047 -11.655 1.00 90.19 207 VAL A N 1
ATOM 1553 C CA . VAL A 1 207 ? -3.229 -9.779 -11.209 1.00 90.19 207 VAL A CA 1
ATOM 1554 C C . VAL A 1 207 ? -2.303 -10.081 -12.388 1.00 90.19 207 VAL A C 1
ATOM 1556 O O . VAL A 1 207 ? -1.099 -9.851 -12.278 1.00 90.19 207 VAL A O 1
ATOM 1559 N N . ASP A 1 208 ? -2.843 -10.488 -13.535 1.00 90.38 208 ASP A N 1
ATOM 1560 C CA . ASP A 1 208 ? -2.052 -10.725 -14.746 1.00 90.38 208 ASP A CA 1
ATOM 1561 C C . ASP A 1 208 ? -1.391 -9.437 -15.259 1.00 90.38 208 ASP A C 1
ATOM 1563 O O . ASP A 1 208 ? -0.213 -9.433 -15.619 1.00 90.38 208 ASP A O 1
ATOM 1567 N N . LEU A 1 209 ? -2.103 -8.305 -15.224 1.00 91.94 209 LEU A N 1
ATOM 1568 C CA . LEU A 1 209 ? -1.531 -6.996 -15.555 1.00 91.94 209 LEU A CA 1
ATOM 1569 C C . LEU A 1 209 ? -0.450 -6.561 -14.558 1.00 91.94 209 LEU A C 1
ATOM 1571 O O . LEU A 1 209 ? 0.556 -5.967 -14.955 1.00 91.94 209 LEU A O 1
ATOM 1575 N N . MET A 1 210 ? -0.639 -6.845 -13.268 1.00 93.19 210 MET A N 1
ATOM 1576 C CA . MET A 1 210 ? 0.360 -6.582 -12.234 1.00 93.19 210 MET A CA 1
ATOM 1577 C C . MET A 1 210 ? 1.622 -7.411 -12.474 1.00 93.19 210 MET A C 1
ATOM 1579 O O . MET A 1 210 ? 2.711 -6.849 -12.413 1.00 93.19 210 MET A O 1
ATOM 1583 N N . ARG A 1 211 ? 1.484 -8.696 -12.820 1.00 91.50 211 ARG A N 1
ATOM 1584 C CA . ARG A 1 211 ? 2.600 -9.579 -13.195 1.00 91.50 211 ARG A CA 1
ATOM 1585 C C . ARG A 1 211 ? 3.322 -9.092 -14.441 1.00 91.50 211 ARG A C 1
ATOM 1587 O O . ARG A 1 211 ? 4.515 -8.837 -14.385 1.00 91.50 211 ARG A O 1
ATOM 1594 N N . ALA A 1 212 ? 2.591 -8.804 -15.515 1.00 92.00 212 ALA A N 1
ATOM 1595 C CA . ALA A 1 212 ? 3.181 -8.256 -16.734 1.00 92.00 212 ALA A CA 1
ATOM 1596 C C . ALA A 1 212 ? 3.897 -6.913 -16.497 1.00 92.00 212 ALA A C 1
ATOM 1598 O O . ALA A 1 212 ? 4.844 -6.572 -17.201 1.00 92.00 212 ALA A O 1
ATOM 1599 N N . THR A 1 213 ? 3.451 -6.124 -15.515 1.00 92.56 213 THR A N 1
ATOM 1600 C CA . THR A 1 213 ? 4.145 -4.896 -15.104 1.00 92.56 213 THR A CA 1
ATOM 1601 C C . THR A 1 213 ? 5.397 -5.207 -14.285 1.00 92.56 213 THR A C 1
ATOM 1603 O O . THR A 1 213 ? 6.433 -4.585 -14.507 1.00 92.56 213 THR A O 1
ATOM 1606 N N . ALA A 1 214 ? 5.309 -6.161 -13.360 1.00 92.06 214 ALA A N 1
ATOM 1607 C CA . ALA A 1 214 ? 6.410 -6.630 -12.529 1.00 92.06 214 ALA A CA 1
ATOM 1608 C C . ALA A 1 214 ? 7.551 -7.234 -13.368 1.00 92.06 214 ALA A C 1
ATOM 1610 O O . ALA A 1 214 ? 8.709 -6.890 -13.141 1.00 92.06 214 ALA A O 1
ATOM 1611 N N . ASP A 1 215 ? 7.221 -8.017 -14.398 1.00 91.00 215 ASP A N 1
ATOM 1612 C CA . ASP A 1 215 ? 8.169 -8.642 -15.333 1.00 91.00 215 ASP A CA 1
ATOM 1613 C C . ASP A 1 215 ? 8.962 -7.623 -16.163 1.00 91.00 215 ASP A C 1
ATOM 1615 O O . ASP A 1 215 ? 10.029 -7.928 -16.684 1.00 91.00 215 ASP A O 1
ATOM 1619 N N . ARG A 1 216 ? 8.457 -6.391 -16.300 1.00 90.62 216 ARG A N 1
ATOM 1620 C CA . ARG A 1 216 ? 9.167 -5.296 -16.985 1.00 90.62 216 ARG A CA 1
ATOM 1621 C C . ARG A 1 216 ? 10.179 -4.590 -16.086 1.00 90.62 216 ARG A C 1
ATOM 1623 O O . ARG A 1 216 ? 10.865 -3.679 -16.551 1.00 90.62 216 ARG A O 1
ATOM 1630 N N . ILE A 1 217 ? 10.218 -4.939 -14.803 1.00 90.31 217 ILE A N 1
ATOM 1631 C CA . ILE A 1 217 ? 11.121 -4.361 -13.816 1.00 90.31 217 ILE A CA 1
ATOM 1632 C C . ILE A 1 217 ? 12.173 -5.417 -13.490 1.00 90.31 217 ILE A C 1
ATOM 1634 O O . ILE A 1 217 ? 12.016 -6.223 -12.573 1.00 90.31 217 ILE A O 1
ATOM 1638 N N . ASP A 1 218 ? 13.252 -5.395 -14.264 1.00 82.69 218 ASP A N 1
ATOM 1639 C CA . ASP A 1 218 ? 14.352 -6.342 -14.118 1.00 82.69 218 ASP A CA 1
ATOM 1640 C C . ASP A 1 218 ? 15.044 -6.225 -12.749 1.00 82.69 218 ASP A C 1
ATOM 1642 O O . ASP A 1 218 ? 15.187 -5.140 -12.177 1.00 82.69 218 ASP A O 1
ATOM 1646 N N . GLY A 1 219 ? 15.547 -7.357 -12.250 1.00 80.19 219 GLY A N 1
ATOM 1647 C CA . GLY A 1 219 ? 16.382 -7.409 -11.046 1.00 80.19 219 GLY A CA 1
ATOM 1648 C C . GLY A 1 219 ? 15.618 -7.391 -9.718 1.00 80.19 219 GLY A C 1
ATOM 1649 O O . GLY A 1 219 ? 16.241 -7.185 -8.675 1.00 80.19 219 GLY A O 1
ATOM 1650 N N . LEU A 1 220 ? 14.300 -7.611 -9.747 1.00 87.19 220 LEU A N 1
ATOM 1651 C CA . LEU A 1 220 ? 13.471 -7.831 -8.564 1.00 87.19 220 LEU A CA 1
ATOM 1652 C C . LEU A 1 220 ? 12.944 -9.266 -8.531 1.00 87.19 220 LEU A C 1
ATOM 1654 O O . LEU A 1 220 ? 12.342 -9.740 -9.490 1.00 87.19 220 LEU A O 1
ATOM 1658 N N . GLU A 1 221 ? 13.130 -9.931 -7.395 1.00 88.75 221 GLU A N 1
ATOM 1659 C CA . GLU A 1 221 ? 12.471 -11.202 -7.096 1.00 88.75 221 GLU A CA 1
ATOM 1660 C C . GLU A 1 221 ? 11.124 -10.898 -6.440 1.00 88.75 221 GLU A C 1
ATOM 1662 O O . GLU A 1 221 ? 11.046 -10.524 -5.264 1.00 88.75 221 GLU A O 1
ATOM 1667 N N . TRP A 1 222 ? 10.067 -10.972 -7.245 1.00 88.44 222 TRP A N 1
ATOM 1668 C CA . TRP A 1 222 ? 8.701 -10.746 -6.794 1.00 88.44 222 TRP A CA 1
ATOM 1669 C C . TRP A 1 222 ? 8.174 -11.958 -6.036 1.00 88.44 222 TRP A C 1
ATOM 1671 O O . TRP A 1 222 ? 8.453 -13.099 -6.382 1.00 88.44 222 TRP A O 1
ATOM 1681 N N . GLY A 1 223 ? 7.378 -11.697 -5.008 1.00 82.12 223 GLY A N 1
ATOM 1682 C CA . GLY A 1 223 ? 6.688 -12.727 -4.259 1.00 82.12 223 GLY A CA 1
ATOM 1683 C C . GLY A 1 223 ? 5.601 -12.160 -3.357 1.00 82.12 223 GLY A C 1
ATOM 1684 O O . GLY A 1 223 ? 5.418 -10.942 -3.203 1.00 82.12 223 GLY A O 1
ATOM 1685 N N . SER A 1 224 ? 4.902 -13.064 -2.675 1.00 71.00 224 SER A N 1
ATOM 1686 C CA . SER A 1 224 ? 3.775 -12.719 -1.801 1.00 71.00 224 SER A CA 1
ATOM 1687 C C . SER A 1 224 ? 4.206 -12.016 -0.503 1.00 71.00 224 SER A C 1
ATOM 1689 O O . SER A 1 224 ? 3.379 -11.713 0.361 1.00 71.00 224 SER A O 1
ATOM 1691 N N . GLY A 1 225 ? 5.509 -11.770 -0.324 1.00 59.28 225 GLY A N 1
ATOM 1692 C CA . GLY A 1 225 ? 6.072 -11.137 0.864 1.00 59.28 225 GLY A CA 1
ATOM 1693 C C . GLY A 1 225 ? 6.009 -12.040 2.094 1.00 59.28 225 GLY A C 1
ATOM 1694 O O . GLY A 1 225 ? 5.842 -11.538 3.206 1.00 59.28 225 GLY A O 1
ATOM 1695 N N . VAL A 1 226 ? 6.013 -13.368 1.911 1.00 52.41 226 VAL A N 1
ATOM 1696 C CA . VAL A 1 226 ? 6.476 -14.285 2.965 1.00 52.41 226 VAL A CA 1
ATOM 1697 C C . VAL A 1 226 ? 7.998 -14.165 2.983 1.00 52.41 226 VAL A C 1
ATOM 1699 O O . VAL A 1 226 ? 8.651 -14.557 2.022 1.00 52.41 226 VAL A O 1
ATOM 1702 N N . LEU A 1 227 ? 8.536 -13.561 4.037 1.00 38.56 227 LEU A N 1
ATOM 1703 C CA . LEU A 1 227 ? 9.939 -13.692 4.423 1.00 38.56 227 LEU A CA 1
ATOM 1704 C C . LEU A 1 227 ? 9.989 -14.560 5.676 1.00 38.56 227 LEU A C 1
ATOM 1706 O O . LEU A 1 227 ? 9.073 -14.388 6.518 1.00 38.56 227 LEU A O 1
#

Secondary structure (DSSP, 8-state):
-----------PPPEEEEEEEEE-GGGHHHHHHHHHHH-SEEEEEEEEEEEEEESS-SSTT---EEEEEEE----------TT-----EEEEEEEPPP-GGG-BTTBEEEEEEEEEE-S---HHHHHHHHHHTTEEEEEEEEEEEEEEEEEPSSTT-EEEEEEEEEE-GGG--TTS---PPEEEEEEESS-B-SSPPTTSPPHHHHHHHHHHHHTTSTT--EES---

pLDDT: mean 79.11, std 17.57, range [33.25, 97.06]

Mean predicted aligned error: 10.29 Å

Sequence (227 aa):
MSASSAPQQPTQPPLLPTLSALLPLASLASTTSTISLLSIHSEPYTHHDVVYLNTQPVLPGQHRFLRLRASGSKGGSKPPSSSSSSSSALSLAYLSARLREYEDDDVSVKAIVEVDLAGQSGKDDVQDFVKTLGFVYSHEYTRSGILFHIPLPHPTLTLHLTISRLALPLNSSPSTPSSEPYLVQLQPSRPISGVAARGELGMTELVDLMRATADRIDGLEWGSGVL